Protein AF-A0A2S6GW62-F1 (afdb_monomer_lite)

Secondary structure (DSSP, 8-state):
-HHHHHHHHHHHHS-BTTB-TT--HHHHHHHH---EEEE-SSS-EEEEEE-SSEEEEEEESS--EEEEEE-TTHHHHSTT---HHHHHHH-PPPSSPPBHHHHHHHHHTTT--PEEEEEE-TTSEEEEEETTTTEEEEEEEPSSSTTSEEEEEEEEE--S---TTTTPPTTSHHHHHHHHHHHHTS-HHHHHHHHHHH--SSSHHHHHHHHHTTS-TT-THHHHHHHHHHHTT-SSTTHHHHHHHHHS-TT-TTHHHHHHHHHHS-SS-HHHHHHHHH-S---HHHHHHHHHHHHHHHHHHHHGGGS-HHHHHHHHHHHHHTTTTTTTTTSPPP----------

Structure (mmCIF, N/CA/C/O backbone):
data_AF-A0A2S6GW62-F1
#
_entry.id   AF-A0A2S6GW62-F1
#
loop_
_atom_site.group_PDB
_atom_site.id
_atom_site.type_symbol
_atom_site.label_atom_id
_atom_site.label_alt_id
_atom_site.label_comp_id
_atom_site.label_asym_id
_atom_site.label_entity_id
_atom_site.label_seq_id
_atom_site.pdbx_PDB_ins_code
_atom_site.Cartn_x
_atom_site.Cartn_y
_atom_site.Cartn_z
_atom_site.occupancy
_atom_site.B_iso_or_equiv
_atom_site.auth_seq_id
_atom_site.auth_comp_id
_atom_site.auth_asym_id
_atom_site.auth_atom_id
_atom_site.pdbx_PDB_model_num
ATOM 1 N N . MET A 1 1 ? 14.653 -10.778 -21.977 1.00 61.72 1 MET A N 1
ATOM 2 C CA . MET A 1 1 ? 15.536 -9.685 -21.505 1.00 61.72 1 MET A CA 1
ATOM 3 C C . MET A 1 1 ? 15.473 -9.633 -19.987 1.00 61.72 1 MET A C 1
ATOM 5 O O . MET A 1 1 ? 14.371 -9.583 -19.456 1.00 61.72 1 MET A O 1
ATOM 9 N N . THR A 1 2 ? 16.606 -9.721 -19.291 1.00 85.06 2 THR A N 1
ATOM 10 C CA . THR A 1 2 ? 16.640 -9.910 -17.828 1.00 85.06 2 THR A CA 1
ATOM 11 C C . THR A 1 2 ? 16.385 -8.623 -17.035 1.00 85.06 2 THR A C 1
ATOM 13 O O . THR A 1 2 ? 15.863 -8.691 -15.929 1.00 85.06 2 THR A O 1
ATOM 16 N N . ASP A 1 3 ? 16.646 -7.450 -17.614 1.00 90.56 3 ASP A N 1
ATOM 17 C CA . ASP A 1 3 ? 16.426 -6.151 -16.967 1.00 90.56 3 ASP A CA 1
ATOM 18 C C . ASP A 1 3 ? 14.946 -5.732 -16.914 1.00 90.56 3 ASP A C 1
ATOM 20 O O . ASP A 1 3 ? 14.496 -5.167 -15.923 1.00 90.56 3 ASP A O 1
ATOM 24 N N . LEU A 1 4 ? 14.151 -6.075 -17.935 1.00 95.75 4 LEU A N 1
ATOM 25 C CA . LEU A 1 4 ? 12.695 -5.885 -17.923 1.00 95.75 4 LEU A CA 1
ATOM 26 C C . LEU A 1 4 ? 12.043 -6.656 -16.769 1.00 95.75 4 LEU A C 1
ATOM 28 O O . LEU A 1 4 ? 11.039 -6.210 -16.217 1.00 95.75 4 LEU A O 1
ATOM 32 N N . ARG A 1 5 ? 12.653 -7.782 -16.373 1.00 95.56 5 ARG A N 1
ATOM 33 C CA . ARG A 1 5 ? 12.219 -8.584 -15.228 1.00 95.56 5 ARG A CA 1
ATOM 34 C C . ARG A 1 5 ? 12.234 -7.773 -13.937 1.00 95.56 5 ARG A C 1
ATOM 36 O O . ARG A 1 5 ? 11.280 -7.881 -13.186 1.00 95.56 5 ARG A O 1
ATOM 43 N N . PHE A 1 6 ? 13.245 -6.925 -13.722 1.00 95.19 6 PHE A N 1
ATOM 44 C CA . PHE A 1 6 ? 13.314 -6.053 -12.546 1.00 95.19 6 PHE A CA 1
ATOM 45 C C . PHE A 1 6 ? 12.117 -5.100 -12.474 1.00 95.19 6 PHE A C 1
ATOM 47 O O . PHE A 1 6 ? 11.467 -5.010 -11.437 1.00 95.19 6 PHE A O 1
ATOM 54 N N . PHE A 1 7 ? 11.800 -4.406 -13.572 1.00 96.25 7 PHE A N 1
ATOM 55 C CA . PHE A 1 7 ? 10.685 -3.455 -13.588 1.00 96.25 7 PHE A CA 1
ATOM 56 C C . PHE A 1 7 ? 9.340 -4.163 -13.418 1.00 96.25 7 PHE A C 1
ATOM 58 O O . PHE A 1 7 ? 8.485 -3.683 -12.678 1.00 96.25 7 PHE A O 1
ATOM 65 N N . ALA A 1 8 ? 9.167 -5.325 -14.052 1.00 96.50 8 ALA A N 1
ATOM 66 C CA . ALA A 1 8 ? 7.983 -6.145 -13.850 1.00 96.50 8 ALA A CA 1
ATOM 67 C C . ALA A 1 8 ? 7.893 -6.668 -12.403 1.00 96.50 8 ALA A C 1
ATOM 69 O O . ALA A 1 8 ? 6.809 -6.631 -11.828 1.00 96.50 8 ALA A O 1
ATOM 70 N N . ASP A 1 9 ? 9.000 -7.117 -11.791 1.00 95.38 9 ASP A N 1
ATOM 71 C CA . ASP A 1 9 ? 9.039 -7.584 -10.393 1.00 95.38 9 ASP A CA 1
ATOM 72 C C . ASP A 1 9 ? 8.605 -6.447 -9.476 1.00 95.38 9 ASP A C 1
ATOM 74 O O . ASP A 1 9 ? 7.650 -6.600 -8.724 1.00 95.38 9 ASP A O 1
ATOM 78 N N . LEU A 1 10 ? 9.193 -5.265 -9.649 1.00 94.94 10 LEU A N 1
ATOM 79 C CA . LEU A 1 10 ? 8.848 -4.093 -8.858 1.00 94.94 10 LEU A CA 1
ATOM 80 C C . LEU A 1 10 ? 7.365 -3.708 -8.971 1.00 94.94 10 LEU A C 1
ATOM 82 O O . LEU A 1 10 ? 6.751 -3.415 -7.953 1.00 94.94 10 LEU A O 1
ATOM 86 N N . VAL A 1 11 ? 6.768 -3.739 -10.168 1.00 95.19 11 VAL A N 1
ATOM 87 C CA . VAL A 1 11 ? 5.331 -3.443 -10.346 1.00 95.19 11 VAL A CA 1
ATOM 88 C C . VAL A 1 11 ? 4.440 -4.505 -9.710 1.00 95.19 11 VAL A C 1
ATOM 90 O O . VAL A 1 11 ? 3.444 -4.173 -9.074 1.00 95.19 11 VAL A O 1
ATOM 93 N N . THR A 1 12 ? 4.788 -5.777 -9.897 1.00 94.94 12 THR A N 1
ATOM 94 C CA . THR A 1 12 ? 3.942 -6.911 -9.490 1.00 94.94 12 THR A CA 1
ATOM 95 C C . THR A 1 12 ? 4.074 -7.277 -8.016 1.00 94.94 12 THR A C 1
ATOM 97 O O . THR A 1 12 ? 3.171 -7.901 -7.471 1.00 94.94 12 THR A O 1
ATOM 100 N N . THR A 1 13 ? 5.161 -6.885 -7.349 1.00 94.06 13 THR A N 1
ATOM 101 C CA . THR A 1 13 ? 5.390 -7.203 -5.931 1.00 94.06 13 THR A CA 1
ATOM 102 C C . THR A 1 13 ? 5.542 -5.966 -5.049 1.00 94.06 13 THR A C 1
ATOM 104 O O . THR A 1 13 ? 5.458 -6.071 -3.824 1.00 94.06 13 THR A O 1
ATOM 107 N N . GLY A 1 14 ? 5.797 -4.792 -5.633 1.00 93.12 14 GLY A N 1
ATOM 108 C CA . GLY A 1 14 ? 6.138 -3.581 -4.887 1.00 93.12 14 GLY A CA 1
ATOM 109 C C . GLY A 1 14 ? 7.518 -3.651 -4.226 1.00 93.12 14 GLY A C 1
ATOM 110 O O . GLY A 1 14 ? 7.796 -2.861 -3.326 1.00 93.12 14 GLY A O 1
ATOM 111 N N . THR A 1 15 ? 8.374 -4.605 -4.621 1.00 93.94 15 THR A N 1
ATOM 112 C CA . THR A 1 15 ? 9.668 -4.849 -3.965 1.00 93.94 15 THR A CA 1
ATOM 113 C C . THR A 1 15 ? 10.852 -4.815 -4.930 1.00 93.94 15 THR A C 1
ATOM 115 O O . THR A 1 15 ? 10.766 -5.338 -6.039 1.00 93.94 15 THR A O 1
ATOM 118 N N . ALA A 1 16 ? 12.008 -4.351 -4.460 1.00 93.69 16 ALA A N 1
ATOM 119 C CA . ALA A 1 16 ? 13.305 -4.567 -5.095 1.00 93.69 16 ALA A CA 1
ATOM 120 C C . ALA A 1 16 ? 14.091 -5.642 -4.322 1.00 93.69 16 ALA A C 1
ATOM 122 O O . ALA A 1 16 ? 14.515 -5.404 -3.195 1.00 93.69 16 ALA A O 1
ATOM 123 N N . LEU A 1 17 ? 14.282 -6.833 -4.908 1.00 92.75 17 LEU A N 1
ATOM 124 C CA . LEU A 1 17 ? 14.928 -7.987 -4.244 1.00 92.75 17 LEU A CA 1
ATOM 125 C C . LEU A 1 17 ? 14.262 -8.371 -2.902 1.00 92.75 17 LEU A C 1
ATOM 127 O O . LEU A 1 17 ? 14.933 -8.750 -1.941 1.00 92.75 17 LEU A O 1
ATOM 131 N N . GLY A 1 18 ? 12.934 -8.239 -2.820 1.00 92.31 18 GLY A N 1
ATOM 132 C CA . GLY A 1 18 ? 12.151 -8.516 -1.610 1.00 92.31 18 GLY A CA 1
ATOM 133 C C . GLY A 1 18 ? 12.195 -7.411 -0.547 1.00 92.31 18 GLY A C 1
ATOM 134 O O . GLY A 1 18 ? 11.607 -7.575 0.525 1.00 92.31 18 GLY A O 1
ATOM 135 N N . LEU A 1 19 ? 12.873 -6.293 -0.821 1.00 92.75 19 LEU A N 1
ATOM 136 C CA . LEU A 1 19 ? 12.839 -5.082 -0.003 1.00 92.75 19 LEU A CA 1
ATOM 137 C C . LEU A 1 19 ? 11.761 -4.132 -0.505 1.00 92.75 19 LEU A C 1
ATOM 139 O O . LEU A 1 19 ? 11.594 -3.973 -1.712 1.00 92.75 19 LEU A O 1
ATOM 143 N N . ASP A 1 20 ? 11.071 -3.460 0.401 1.00 92.06 20 ASP A N 1
ATOM 144 C CA . ASP A 1 20 ? 10.013 -2.516 0.062 1.00 92.06 20 ASP A CA 1
ATOM 145 C C . ASP A 1 20 ? 10.046 -1.284 0.954 1.00 92.06 20 ASP A C 1
ATOM 147 O O . ASP A 1 20 ? 10.922 -1.127 1.801 1.00 92.06 20 ASP A O 1
ATOM 151 N N . HIS A 1 21 ? 9.065 -0.406 0.783 1.00 88.50 21 HIS A N 1
ATOM 152 C CA . HIS A 1 21 ? 8.967 0.800 1.584 1.00 88.50 21 HIS A CA 1
ATOM 153 C C . HIS A 1 21 ? 8.773 0.543 3.087 1.00 88.50 21 HIS A C 1
ATOM 155 O O . HIS A 1 21 ? 8.766 1.502 3.832 1.00 88.50 21 HIS A O 1
ATOM 161 N N . THR A 1 22 ? 8.599 -0.695 3.553 1.00 88.88 22 THR A N 1
ATOM 162 C CA . THR A 1 22 ? 8.510 -1.014 4.988 1.00 88.88 22 THR A CA 1
ATOM 163 C C . THR A 1 22 ? 9.829 -1.563 5.539 1.00 88.88 22 THR A C 1
ATOM 165 O O . THR A 1 22 ? 9.943 -1.834 6.737 1.00 88.88 22 THR A O 1
ATOM 168 N N . SER A 1 23 ? 10.829 -1.770 4.676 1.00 90.88 23 SER A N 1
ATOM 169 C CA . SER A 1 23 ? 12.120 -2.321 5.064 1.00 90.88 23 SER A CA 1
ATOM 170 C C . SER A 1 23 ? 12.916 -1.341 5.925 1.00 90.88 23 SER A C 1
ATOM 172 O O . SER A 1 23 ? 13.000 -0.142 5.642 1.00 90.88 23 SER A O 1
ATOM 174 N N . THR A 1 24 ? 13.523 -1.868 6.984 1.00 89.81 24 THR A N 1
ATOM 175 C CA . THR A 1 24 ? 14.418 -1.101 7.851 1.00 89.81 24 THR A CA 1
ATOM 176 C C . THR A 1 24 ? 15.734 -0.823 7.137 1.00 89.81 24 THR A C 1
ATOM 178 O O . THR A 1 24 ? 16.126 -1.533 6.208 1.00 89.81 24 THR A O 1
ATOM 181 N N . VAL A 1 25 ? 16.466 0.180 7.614 1.00 90.81 25 VAL A N 1
ATOM 182 C CA . VAL A 1 25 ? 17.807 0.487 7.106 1.00 90.81 25 VAL A CA 1
ATOM 183 C C . VAL A 1 25 ? 18.717 -0.747 7.148 1.00 90.81 25 VAL A C 1
ATOM 185 O O . VAL A 1 25 ? 19.360 -1.054 6.151 1.00 90.81 25 VAL A O 1
ATOM 188 N N . ALA A 1 26 ? 18.717 -1.500 8.253 1.00 90.19 26 ALA A N 1
ATOM 189 C CA . ALA A 1 26 ? 19.542 -2.699 8.401 1.00 90.19 26 ALA A CA 1
ATOM 190 C C . ALA A 1 26 ? 19.163 -3.807 7.399 1.00 90.19 26 ALA A C 1
ATOM 192 O O . ALA A 1 26 ? 20.041 -4.454 6.830 1.00 90.19 26 ALA A O 1
ATOM 193 N N . GLU A 1 27 ? 17.864 -4.009 7.143 1.00 91.06 27 GLU A N 1
ATOM 194 C CA . GLU A 1 27 ? 17.388 -4.964 6.132 1.00 91.06 27 GLU A CA 1
ATOM 195 C C . GLU A 1 27 ? 17.853 -4.569 4.725 1.00 91.06 27 GLU A C 1
ATOM 197 O O . GLU A 1 27 ? 18.289 -5.436 3.962 1.00 91.06 27 GLU A O 1
ATOM 202 N N . VAL A 1 28 ? 17.781 -3.276 4.385 1.00 91.75 28 VAL A N 1
ATOM 203 C CA . VAL A 1 28 ? 18.232 -2.778 3.081 1.00 91.75 28 VAL A CA 1
ATOM 204 C C . VAL A 1 28 ? 19.748 -2.885 2.950 1.00 91.75 28 VAL A C 1
ATOM 206 O O . VAL A 1 28 ? 20.227 -3.377 1.929 1.00 91.75 28 VAL A O 1
ATOM 209 N N . GLU A 1 29 ? 20.507 -2.498 3.976 1.00 91.94 29 GLU A N 1
ATOM 210 C CA . GLU A 1 29 ? 21.972 -2.538 3.940 1.00 91.94 29 GLU A CA 1
ATOM 211 C C . GLU A 1 29 ? 22.522 -3.958 3.809 1.00 91.94 29 GLU A C 1
ATOM 213 O O . GLU A 1 29 ? 23.477 -4.190 3.066 1.00 91.94 29 GLU A O 1
ATOM 218 N N . ALA A 1 30 ? 21.863 -4.931 4.440 1.00 90.56 30 ALA A N 1
ATOM 219 C CA . ALA A 1 30 ? 22.217 -6.341 4.326 1.00 90.56 30 ALA A CA 1
ATOM 220 C C . ALA A 1 30 ? 22.051 -6.916 2.903 1.00 90.56 30 ALA A C 1
ATOM 222 O O . ALA A 1 30 ? 22.589 -7.983 2.612 1.00 90.56 30 ALA A O 1
ATOM 223 N N . VAL A 1 31 ? 21.287 -6.258 2.021 1.00 90.56 31 VAL A N 1
ATOM 224 C CA . VAL A 1 31 ? 20.995 -6.744 0.658 1.00 90.56 31 VAL A CA 1
ATOM 225 C C . VAL A 1 31 ? 21.621 -5.868 -0.418 1.00 90.56 31 VAL A C 1
ATOM 227 O O . VAL A 1 31 ? 22.149 -6.393 -1.395 1.00 90.56 31 VAL A O 1
ATOM 230 N N . LEU A 1 32 ? 21.533 -4.545 -0.274 1.00 90.25 32 LEU A N 1
ATOM 231 C CA . LEU A 1 32 ? 21.963 -3.576 -1.284 1.00 90.25 32 LEU A CA 1
ATOM 232 C C . LEU A 1 32 ? 23.303 -2.907 -0.952 1.00 90.25 32 LEU A C 1
ATOM 234 O O . LEU A 1 32 ? 23.808 -2.149 -1.780 1.00 90.25 32 LEU A O 1
ATOM 238 N N . GLY A 1 33 ? 23.889 -3.208 0.210 1.00 89.25 33 GLY A N 1
ATOM 239 C CA . GLY A 1 33 ? 25.113 -2.575 0.696 1.00 89.25 33 GLY A CA 1
ATOM 240 C C . GLY A 1 33 ? 24.847 -1.296 1.500 1.00 89.25 33 GLY A C 1
ATOM 241 O O . GLY A 1 33 ? 23.696 -0.926 1.715 1.00 89.25 33 GLY A O 1
ATOM 242 N N . PRO A 1 34 ? 25.898 -0.611 1.978 1.00 86.81 34 PRO A N 1
ATOM 243 C CA . PRO A 1 34 ? 25.765 0.491 2.929 1.00 86.81 34 PRO A CA 1
ATOM 244 C C . PRO A 1 34 ? 24.977 1.679 2.357 1.00 86.81 34 PRO A C 1
ATOM 246 O O . PRO A 1 34 ? 25.155 2.074 1.203 1.00 86.81 34 PRO A O 1
ATOM 249 N N . SER A 1 35 ? 24.126 2.278 3.189 1.00 82.69 35 SER A N 1
ATOM 250 C CA . SER A 1 35 ? 23.407 3.516 2.877 1.00 82.69 35 SER A CA 1
ATOM 251 C C . SER A 1 35 ? 24.242 4.749 3.233 1.00 82.69 35 SER A C 1
ATOM 253 O O . SER A 1 35 ? 25.277 4.661 3.894 1.00 82.69 35 SER A O 1
ATOM 255 N N . GLN A 1 36 ? 23.797 5.921 2.784 1.00 78.12 36 GLN A N 1
ATOM 256 C CA . GLN A 1 36 ? 24.461 7.195 3.040 1.00 78.12 36 GLN A CA 1
ATOM 257 C C . GLN A 1 36 ? 23.504 8.159 3.750 1.00 78.12 36 GLN A C 1
ATOM 259 O O . GLN A 1 36 ? 22.317 8.240 3.426 1.00 78.12 36 GLN A O 1
ATOM 264 N N . THR A 1 37 ? 24.020 8.932 4.703 1.00 76.75 37 THR A N 1
ATOM 265 C CA . THR A 1 37 ? 23.242 9.959 5.411 1.00 76.75 37 THR A CA 1
ATOM 266 C C . THR A 1 37 ? 23.548 11.329 4.831 1.00 76.75 37 THR A C 1
ATOM 268 O O . THR A 1 37 ? 24.709 11.714 4.716 1.00 76.75 37 THR A O 1
ATOM 271 N N . TRP A 1 38 ? 22.501 12.075 4.489 1.00 77.31 38 TRP A N 1
ATOM 272 C CA . TRP A 1 38 ? 22.604 13.400 3.892 1.00 77.31 38 TRP A CA 1
ATOM 273 C C . TRP A 1 38 ? 21.787 14.397 4.714 1.00 77.31 38 TRP A C 1
ATOM 275 O O . TRP A 1 38 ? 20.748 14.071 5.293 1.00 77.31 38 TRP A O 1
ATOM 285 N N . ARG A 1 39 ? 22.255 15.643 4.768 1.00 74.44 39 ARG A N 1
ATOM 286 C CA . ARG A 1 39 ? 21.544 16.737 5.432 1.00 74.44 39 ARG A CA 1
ATOM 287 C C . ARG A 1 39 ? 20.653 17.446 4.417 1.00 74.44 39 ARG A C 1
ATOM 289 O O . ARG A 1 39 ? 21.168 17.995 3.451 1.00 74.44 39 ARG A O 1
ATOM 296 N N . LEU A 1 40 ? 19.337 17.434 4.636 1.00 74.81 40 LEU A N 1
ATOM 297 C CA . LEU A 1 40 ? 18.379 18.122 3.758 1.00 74.81 40 LEU A CA 1
ATOM 298 C C . LEU A 1 40 ? 18.165 19.573 4.166 1.00 74.81 40 LEU A C 1
ATOM 300 O O . LEU A 1 40 ? 18.019 20.448 3.319 1.00 74.81 40 LEU A O 1
ATOM 304 N N . SER A 1 41 ? 18.138 19.827 5.472 1.00 76.88 41 SER A N 1
ATOM 305 C CA . SER A 1 41 ? 17.995 21.163 6.037 1.00 76.88 41 SER A CA 1
ATOM 306 C C . SER A 1 41 ? 18.806 21.284 7.329 1.00 76.88 41 SER A C 1
ATOM 308 O O . SER A 1 41 ? 19.455 20.335 7.779 1.00 76.88 41 SER A O 1
ATOM 310 N N . ARG A 1 42 ? 18.784 22.463 7.965 1.00 73.25 42 ARG A N 1
ATOM 311 C CA . ARG A 1 42 ? 19.450 22.659 9.264 1.00 73.25 42 ARG A CA 1
ATOM 312 C C . ARG A 1 42 ? 18.945 21.680 10.330 1.00 73.25 42 ARG A C 1
ATOM 314 O O . ARG A 1 42 ? 19.750 21.259 11.159 1.00 73.25 42 ARG A O 1
ATOM 321 N N . THR A 1 43 ? 17.671 21.298 10.266 1.00 73.75 43 THR A N 1
ATOM 322 C CA . THR A 1 43 ? 16.977 20.490 11.279 1.00 73.75 43 THR A CA 1
ATOM 323 C C . THR A 1 43 ? 16.597 19.088 10.807 1.00 73.75 43 THR A C 1
ATOM 325 O O . THR A 1 43 ? 16.334 18.241 11.651 1.00 73.75 43 THR A O 1
ATOM 328 N N . GLN A 1 44 ? 16.594 18.815 9.497 1.00 75.88 44 GLN A N 1
ATOM 329 C CA . GLN A 1 44 ? 16.187 17.522 8.946 1.00 75.88 44 GLN A CA 1
ATOM 330 C C . GLN A 1 44 ? 17.370 16.785 8.317 1.00 75.88 44 GLN A C 1
ATOM 332 O O . GLN A 1 44 ? 17.993 17.245 7.350 1.00 75.88 44 GLN A O 1
ATOM 337 N N . LEU A 1 45 ? 17.653 15.608 8.869 1.00 78.31 45 LEU A N 1
ATOM 338 C CA . LEU A 1 45 ? 18.546 14.620 8.283 1.00 78.31 45 LEU A CA 1
ATOM 339 C C . LEU A 1 45 ? 17.701 13.580 7.549 1.00 78.31 45 LEU A C 1
ATOM 341 O O . LEU A 1 45 ? 16.616 13.223 8.001 1.00 78.31 45 LEU A O 1
ATOM 345 N N . ARG A 1 46 ? 18.205 13.095 6.415 1.00 83.38 46 ARG A N 1
ATOM 346 C CA . ARG A 1 46 ? 17.600 11.980 5.690 1.00 83.38 46 ARG A CA 1
ATOM 347 C C . ARG A 1 46 ? 18.662 10.937 5.430 1.00 83.38 46 ARG A C 1
ATOM 349 O O . ARG A 1 46 ? 19.740 11.239 4.912 1.00 83.38 46 ARG A O 1
ATOM 356 N N . ARG A 1 47 ? 18.345 9.694 5.765 1.00 83.94 47 ARG A N 1
ATOM 357 C CA . ARG A 1 47 ? 19.155 8.560 5.338 1.00 83.94 47 ARG A CA 1
ATOM 358 C C . ARG A 1 47 ? 18.619 8.095 3.997 1.00 83.94 47 ARG A C 1
ATOM 360 O O . ARG A 1 47 ? 17.412 7.940 3.830 1.00 83.94 47 ARG A O 1
ATOM 367 N N . THR A 1 48 ? 19.504 7.928 3.024 1.00 85.12 48 THR A N 1
ATOM 368 C CA . THR A 1 48 ? 19.131 7.468 1.687 1.00 85.12 48 THR A CA 1
ATOM 369 C C . THR A 1 48 ? 20.066 6.366 1.233 1.00 85.12 48 THR A C 1
ATOM 371 O O . THR A 1 48 ? 21.268 6.395 1.490 1.00 85.12 48 THR A O 1
ATOM 374 N N . LEU A 1 49 ? 19.519 5.386 0.531 1.00 86.50 49 LEU A N 1
ATOM 375 C CA . LEU A 1 49 ? 20.309 4.422 -0.215 1.00 86.50 49 LEU A CA 1
ATOM 376 C C . LEU A 1 49 ? 19.929 4.552 -1.677 1.00 86.50 49 LEU A C 1
ATOM 378 O O . LEU A 1 49 ? 18.767 4.361 -2.018 1.00 86.50 49 LEU A O 1
ATOM 382 N N . HIS A 1 50 ? 20.901 4.866 -2.531 1.00 87.75 50 HIS A N 1
ATOM 383 C CA . HIS A 1 50 ? 20.685 5.045 -3.961 1.00 87.75 50 HIS A CA 1
ATOM 384 C C . HIS A 1 50 ? 21.625 4.133 -4.753 1.00 87.75 50 HIS A C 1
ATOM 386 O O . HIS A 1 50 ? 22.832 4.349 -4.819 1.00 87.75 50 HIS A O 1
ATOM 392 N N . THR A 1 51 ? 21.062 3.125 -5.412 1.00 84.62 51 THR A N 1
ATOM 393 C CA . THR A 1 51 ? 21.809 2.126 -6.202 1.00 84.62 51 THR A CA 1
ATOM 394 C C . THR A 1 51 ? 22.046 2.557 -7.651 1.00 84.62 51 THR A C 1
ATOM 396 O O . THR A 1 51 ? 22.341 1.730 -8.508 1.00 84.62 51 THR A O 1
ATOM 399 N N . GLY A 1 52 ? 21.822 3.827 -7.985 1.00 86.31 52 GLY A N 1
ATOM 400 C CA . GLY A 1 52 ? 21.784 4.299 -9.373 1.00 86.31 52 GLY A CA 1
ATOM 401 C C . GLY A 1 52 ? 20.411 4.118 -10.023 1.00 86.31 52 GLY A C 1
ATOM 402 O O . GLY A 1 52 ? 20.022 4.948 -10.838 1.00 86.31 52 GLY A O 1
ATOM 403 N N . LEU A 1 53 ? 19.651 3.096 -9.615 1.00 91.94 53 LEU A N 1
ATOM 404 C CA . LEU A 1 53 ? 18.307 2.803 -10.120 1.00 91.94 53 LEU A CA 1
ATOM 405 C C . LEU A 1 53 ? 17.251 2.832 -9.014 1.00 91.94 53 LEU A C 1
ATOM 407 O O . LEU A 1 53 ? 16.235 3.496 -9.173 1.00 91.94 53 LEU A O 1
ATOM 411 N N . VAL A 1 54 ? 17.489 2.125 -7.911 1.00 93.44 54 VAL A N 1
ATOM 412 C CA . VAL A 1 54 ? 16.593 2.064 -6.748 1.00 93.44 54 VAL A CA 1
ATOM 413 C C . VAL A 1 54 ? 17.038 3.050 -5.681 1.00 93.44 54 VAL A C 1
ATOM 415 O O . VAL A 1 54 ? 18.225 3.098 -5.355 1.00 93.44 54 VAL A O 1
ATOM 418 N N . GLU A 1 55 ? 16.076 3.770 -5.120 1.00 92.88 55 GLU A N 1
ATOM 419 C CA . GLU A 1 55 ? 16.228 4.688 -4.003 1.00 92.88 55 GLU A CA 1
ATOM 420 C C . GLU A 1 55 ? 15.315 4.272 -2.845 1.00 92.88 55 GLU A C 1
ATOM 422 O O . GLU A 1 55 ? 14.104 4.118 -3.026 1.00 92.88 55 GLU A O 1
ATOM 427 N N . PHE A 1 56 ? 15.910 4.141 -1.662 1.00 91.75 56 PHE A N 1
ATOM 428 C CA . PHE A 1 56 ? 15.206 4.114 -0.385 1.00 91.75 56 PHE A CA 1
ATOM 429 C C . PHE A 1 56 ? 15.511 5.391 0.385 1.00 91.75 56 PHE A C 1
ATOM 431 O O . PHE A 1 56 ? 16.642 5.885 0.349 1.00 91.75 56 PHE A O 1
ATOM 438 N N . ALA A 1 57 ? 14.520 5.889 1.113 1.00 88.62 57 ALA A N 1
ATOM 439 C CA . ALA A 1 57 ? 14.663 7.052 1.972 1.00 88.62 57 ALA A CA 1
ATOM 440 C C . ALA A 1 57 ? 14.007 6.800 3.332 1.00 88.62 57 ALA A C 1
ATOM 442 O O . ALA A 1 57 ? 12.944 6.187 3.396 1.00 88.62 57 ALA A O 1
ATOM 443 N N . TRP A 1 58 ? 14.622 7.324 4.390 1.00 88.44 58 TRP A N 1
ATOM 444 C CA . TRP A 1 58 ? 14.101 7.326 5.758 1.00 88.44 58 TRP A CA 1
ATOM 445 C C . TRP A 1 58 ? 14.340 8.692 6.396 1.00 88.44 58 TRP A C 1
ATOM 447 O O . TRP A 1 58 ? 15.378 9.316 6.137 1.00 88.44 58 TRP A O 1
ATOM 457 N N . ASP A 1 59 ? 13.412 9.143 7.236 1.00 82.69 59 ASP A N 1
ATOM 458 C CA . ASP A 1 59 ? 13.692 10.267 8.132 1.00 82.69 59 ASP A CA 1
ATOM 459 C C . ASP A 1 59 ? 14.778 9.875 9.157 1.00 82.69 59 ASP A C 1
ATOM 461 O O . ASP A 1 59 ? 15.170 8.716 9.278 1.00 82.69 59 ASP A O 1
ATOM 465 N N . TRP A 1 60 ? 15.395 10.852 9.816 1.00 78.19 60 TRP A N 1
ATOM 466 C CA . TRP A 1 60 ? 16.439 10.600 10.813 1.00 78.19 60 TRP A CA 1
ATOM 467 C C . TRP A 1 60 ? 16.367 11.666 11.915 1.00 78.19 60 TRP A C 1
ATOM 469 O O . TRP A 1 60 ? 16.177 12.841 11.582 1.00 78.19 60 TRP A O 1
ATOM 479 N N . PRO A 1 61 ? 16.541 11.321 13.211 1.00 74.81 61 PRO A N 1
ATOM 480 C CA . PRO A 1 61 ? 17.098 10.075 13.766 1.00 74.81 61 PRO A CA 1
ATOM 481 C C . PRO A 1 61 ? 16.136 8.900 13.920 1.00 74.81 61 PRO A C 1
ATOM 483 O O . PRO A 1 61 ? 16.608 7.803 14.197 1.00 74.81 61 PRO A O 1
ATOM 486 N N . ASP A 1 62 ? 14.836 9.113 13.736 1.00 74.31 62 ASP A N 1
ATOM 487 C CA . ASP A 1 62 ? 13.834 8.049 13.784 1.00 74.31 62 ASP A CA 1
ATOM 488 C C . ASP A 1 62 ? 13.575 7.546 12.353 1.00 74.31 62 ASP A C 1
ATOM 490 O O . ASP A 1 62 ? 12.974 8.280 11.563 1.00 74.31 62 ASP A O 1
ATOM 494 N N . PRO A 1 63 ? 14.113 6.376 11.953 1.00 73.44 63 PRO A N 1
ATOM 495 C CA . PRO A 1 63 ? 14.134 5.921 10.570 1.00 73.44 63 PRO A CA 1
ATOM 496 C C . PRO A 1 63 ? 12.782 5.372 10.122 1.00 73.44 63 PRO A C 1
ATOM 498 O O . PRO A 1 63 ? 12.677 4.218 9.700 1.00 73.44 63 PRO A O 1
ATOM 501 N N . GLU A 1 64 ? 11.749 6.210 10.162 1.00 75.88 64 GLU A N 1
ATOM 502 C CA . GLU A 1 64 ? 10.500 5.923 9.477 1.00 75.88 64 GLU A CA 1
ATOM 503 C C . GLU A 1 64 ? 10.753 5.915 7.962 1.00 75.88 64 GLU A C 1
ATOM 505 O O . GLU A 1 64 ? 11.308 6.877 7.409 1.00 75.88 64 GLU A O 1
ATOM 510 N N . PRO A 1 65 ? 10.390 4.831 7.259 1.00 79.12 65 PRO A N 1
ATOM 511 C CA . PRO A 1 65 ? 10.548 4.774 5.819 1.00 79.12 65 PRO A CA 1
ATOM 512 C C . PRO A 1 65 ? 9.706 5.835 5.106 1.00 79.12 65 PRO A C 1
ATOM 514 O O . PRO A 1 65 ? 8.483 5.885 5.219 1.00 79.12 65 PRO A O 1
ATOM 517 N N . LEU A 1 66 ? 10.367 6.653 4.295 1.00 80.44 66 LEU A N 1
ATOM 518 C CA . LEU A 1 66 ? 9.731 7.660 3.450 1.00 80.44 66 LEU A CA 1
ATOM 519 C C . LEU A 1 66 ? 9.293 7.102 2.102 1.00 80.44 66 LEU A C 1
ATOM 521 O O . LEU A 1 66 ? 8.373 7.645 1.486 1.00 80.44 66 LEU A O 1
ATOM 525 N N . GLY A 1 67 ? 9.958 6.046 1.626 1.00 83.75 67 GLY A N 1
ATOM 526 C CA . GLY A 1 67 ? 9.541 5.344 0.423 1.00 83.75 67 GLY A CA 1
ATOM 527 C C . GLY A 1 67 ? 10.602 4.517 -0.278 1.00 83.75 67 GLY A C 1
ATOM 528 O O . GLY A 1 67 ? 11.789 4.553 0.047 1.00 83.75 67 GLY A O 1
ATOM 529 N N . LEU A 1 68 ? 10.108 3.787 -1.278 1.00 90.62 68 LEU A N 1
ATOM 530 C CA . LEU A 1 68 ? 10.869 3.047 -2.274 1.00 90.62 68 LEU A CA 1
ATOM 531 C C . LEU A 1 68 ? 10.511 3.596 -3.657 1.00 90.62 68 LEU A C 1
ATOM 533 O O . LEU A 1 68 ? 9.340 3.612 -4.048 1.00 90.62 68 LEU A O 1
ATOM 537 N N . SER A 1 69 ? 11.523 3.981 -4.428 1.00 92.06 69 SER A N 1
ATOM 538 C CA . SER A 1 69 ? 11.356 4.316 -5.840 1.00 92.06 69 SER A CA 1
ATOM 539 C C . SER A 1 69 ? 12.431 3.673 -6.707 1.00 92.06 69 SER A C 1
ATOM 541 O O . SER A 1 69 ? 13.558 3.462 -6.270 1.00 92.06 69 SER A O 1
ATOM 543 N N . ALA A 1 70 ? 12.092 3.374 -7.956 1.00 93.69 70 ALA A N 1
ATOM 544 C CA . ALA A 1 70 ? 13.047 3.097 -9.011 1.00 93.69 70 ALA A CA 1
ATOM 545 C C . ALA A 1 70 ? 12.997 4.226 -10.040 1.00 93.69 70 ALA A C 1
ATOM 547 O O . ALA A 1 70 ? 11.985 4.426 -10.712 1.00 93.69 70 ALA A O 1
ATOM 548 N N . ARG A 1 71 ? 14.097 4.962 -10.186 1.00 93.00 71 ARG A N 1
ATOM 549 C CA . ARG A 1 71 ? 14.243 6.055 -11.150 1.00 93.00 71 ARG A CA 1
ATOM 550 C C . ARG A 1 71 ? 14.808 5.510 -12.454 1.00 93.00 71 ARG A C 1
ATOM 552 O O . ARG A 1 71 ? 16.009 5.569 -12.700 1.00 93.00 71 ARG A O 1
ATOM 559 N N . ALA A 1 72 ? 13.937 4.960 -13.296 1.00 92.12 72 ALA A N 1
ATOM 560 C CA . ALA A 1 72 ? 14.325 4.402 -14.589 1.00 92.12 72 ALA A CA 1
ATOM 561 C C . ALA A 1 72 ? 15.041 5.439 -15.476 1.00 92.12 72 ALA A C 1
ATOM 563 O O . ALA A 1 72 ? 16.005 5.088 -16.152 1.00 92.12 72 ALA A O 1
ATOM 564 N N . GLY A 1 73 ? 14.662 6.722 -15.390 1.00 86.88 73 GLY A N 1
ATOM 565 C CA . GLY A 1 73 ? 15.339 7.836 -16.065 1.00 86.88 73 GLY A CA 1
ATOM 566 C C . GLY A 1 73 ? 16.847 7.930 -15.786 1.00 86.88 73 GLY A C 1
ATOM 567 O O . GLY A 1 73 ? 17.606 8.349 -16.661 1.00 86.88 73 GLY A O 1
ATOM 568 N N . ASN A 1 74 ? 17.322 7.435 -14.636 1.00 88.12 74 ASN A N 1
ATOM 569 C CA . ASN A 1 74 ? 18.752 7.392 -14.327 1.00 88.12 74 ASN A CA 1
ATOM 570 C C . ASN A 1 74 ? 19.543 6.448 -15.243 1.00 88.12 74 ASN A C 1
ATOM 572 O O . ASN A 1 74 ? 20.761 6.584 -15.347 1.00 88.12 74 ASN A O 1
ATOM 576 N N . LEU A 1 75 ? 18.895 5.513 -15.947 1.00 87.94 75 LEU A N 1
ATOM 577 C CA . LEU A 1 75 ? 19.581 4.679 -16.937 1.00 87.94 75 LEU A CA 1
ATOM 578 C C . LEU A 1 75 ? 20.201 5.525 -18.061 1.00 87.94 75 LEU A C 1
ATOM 580 O O . LEU A 1 75 ? 21.273 5.167 -18.556 1.00 87.94 75 LEU A O 1
ATOM 584 N N . PHE A 1 76 ? 19.597 6.676 -18.389 1.00 83.19 76 PHE A N 1
ATOM 585 C CA . PHE A 1 76 ? 20.163 7.640 -19.332 1.00 83.19 76 PHE A CA 1
ATOM 586 C C . PHE A 1 76 ? 21.393 8.360 -18.762 1.00 83.19 76 PHE A C 1
ATOM 588 O O . PHE A 1 76 ? 22.426 8.445 -19.426 1.00 83.19 76 PHE A O 1
ATOM 595 N N . THR A 1 77 ? 21.293 8.882 -17.537 1.00 79.19 77 THR A N 1
ATOM 596 C CA . THR A 1 77 ? 22.260 9.842 -16.973 1.00 79.19 77 THR A CA 1
ATOM 597 C C . THR A 1 77 ? 23.411 9.170 -16.228 1.00 79.19 77 THR A C 1
ATOM 599 O O . THR A 1 77 ? 24.560 9.593 -16.342 1.00 79.19 77 THR A O 1
ATOM 602 N N . ALA A 1 78 ? 23.153 8.063 -15.531 1.00 72.75 78 ALA A N 1
ATOM 603 C CA . ALA A 1 78 ? 24.153 7.331 -14.757 1.00 72.75 78 ALA A CA 1
ATOM 604 C C . ALA A 1 78 ? 25.017 6.391 -15.618 1.00 72.75 78 ALA A C 1
ATOM 606 O O . ALA A 1 78 ? 25.744 5.553 -15.082 1.00 72.75 78 ALA A O 1
ATOM 607 N N . ARG A 1 79 ? 24.928 6.476 -16.956 1.00 70.88 79 ARG A N 1
ATOM 608 C CA . ARG A 1 79 ? 25.572 5.552 -17.914 1.00 70.88 79 ARG A CA 1
ATOM 609 C C . ARG A 1 79 ? 25.291 4.070 -17.602 1.00 70.88 79 ARG A C 1
ATOM 611 O O . ARG A 1 79 ? 26.123 3.209 -17.888 1.00 70.88 79 ARG A O 1
ATOM 618 N N . GLY A 1 80 ? 24.134 3.772 -17.006 1.00 67.06 80 GLY A N 1
ATOM 619 C CA . GLY A 1 80 ? 23.754 2.422 -16.585 1.00 67.06 80 GLY A CA 1
ATOM 620 C C . GLY A 1 80 ? 24.526 1.873 -15.378 1.00 67.06 80 GLY A C 1
ATOM 621 O O . GLY A 1 80 ? 24.579 0.656 -15.215 1.00 67.06 80 GLY A O 1
ATOM 622 N N . ARG A 1 81 ? 25.142 2.723 -14.542 1.00 80.62 81 ARG A N 1
ATOM 623 C CA . ARG A 1 81 ? 25.710 2.291 -13.255 1.00 80.62 81 ARG A CA 1
ATOM 624 C C . ARG A 1 81 ? 24.571 1.934 -12.303 1.00 80.62 81 ARG A C 1
ATOM 626 O O . ARG A 1 81 ? 23.973 2.813 -11.691 1.00 80.62 81 ARG A O 1
ATOM 633 N N . VAL A 1 82 ? 24.274 0.644 -12.223 1.00 89.19 82 VAL A N 1
ATOM 634 C CA . VAL A 1 82 ? 23.295 0.060 -11.306 1.00 89.19 82 VAL A CA 1
ATOM 635 C C . VAL A 1 82 ? 24.048 -0.745 -10.250 1.00 89.19 82 VAL A C 1
ATOM 637 O O . VAL A 1 82 ? 25.059 -1.375 -10.561 1.00 89.19 82 VAL A O 1
ATOM 640 N N . GLY A 1 83 ? 23.572 -0.705 -9.006 1.00 89.12 83 GLY A N 1
ATOM 641 C CA . GLY A 1 83 ? 24.191 -1.378 -7.867 1.00 89.12 83 GLY A CA 1
ATOM 642 C C . GLY A 1 83 ? 24.458 -2.863 -8.120 1.00 89.12 83 GLY A C 1
ATOM 643 O O . GLY A 1 83 ? 23.727 -3.534 -8.858 1.00 89.12 83 GLY A O 1
ATOM 644 N N . GLU A 1 84 ? 25.516 -3.376 -7.494 1.00 91.00 84 GLU A N 1
ATOM 645 C CA . GLU A 1 84 ? 26.026 -4.729 -7.728 1.00 91.00 84 GLU A CA 1
ATOM 646 C C . GLU A 1 84 ? 24.974 -5.803 -7.445 1.00 91.00 84 GLU A C 1
ATOM 648 O O . GLU A 1 84 ? 24.760 -6.666 -8.288 1.00 91.00 84 GLU A O 1
ATOM 653 N N . ALA A 1 85 ? 24.241 -5.707 -6.331 1.00 91.19 85 ALA A N 1
ATOM 654 C CA . ALA A 1 85 ? 23.206 -6.678 -5.968 1.00 91.19 85 ALA A CA 1
ATOM 655 C C . ALA A 1 85 ? 22.100 -6.806 -7.035 1.00 91.19 85 ALA A C 1
ATOM 657 O O . ALA A 1 85 ? 21.678 -7.912 -7.381 1.00 91.19 85 ALA A O 1
ATOM 658 N N . LEU A 1 86 ? 21.660 -5.678 -7.606 1.00 92.19 86 LEU A N 1
ATOM 659 C CA . LEU A 1 86 ? 20.676 -5.669 -8.691 1.00 92.19 86 LEU A CA 1
ATOM 660 C C . LEU A 1 86 ? 21.267 -6.265 -9.971 1.00 92.19 86 LEU A C 1
ATOM 662 O O . LEU A 1 86 ? 20.614 -7.075 -10.621 1.00 92.19 86 LEU A O 1
ATOM 666 N N . THR A 1 87 ? 22.506 -5.908 -10.314 1.00 92.69 87 THR A N 1
ATOM 667 C CA . THR A 1 87 ? 23.185 -6.428 -11.511 1.00 92.69 87 THR A CA 1
ATOM 668 C C . THR A 1 87 ? 23.480 -7.926 -11.396 1.00 92.69 87 THR A C 1
ATOM 670 O O . THR A 1 87 ? 23.337 -8.659 -12.372 1.00 92.69 87 THR A O 1
ATOM 673 N N . ALA A 1 88 ? 23.831 -8.413 -10.207 1.00 90.88 88 ALA A N 1
ATOM 674 C CA . ALA A 1 88 ? 24.069 -9.827 -9.940 1.00 90.88 88 ALA A CA 1
ATOM 675 C C . ALA A 1 88 ? 22.795 -10.666 -10.117 1.00 90.88 88 ALA A C 1
ATOM 677 O O . ALA A 1 88 ? 22.860 -11.789 -10.612 1.00 90.88 88 ALA A O 1
ATOM 678 N N . HIS A 1 89 ? 21.630 -10.123 -9.746 1.00 91.38 89 HIS A N 1
ATOM 679 C CA . HIS A 1 89 ? 20.358 -10.838 -9.838 1.00 91.38 89 HIS A CA 1
ATOM 680 C C . HIS A 1 89 ? 19.664 -10.697 -11.205 1.00 91.38 89 HIS A C 1
ATOM 682 O O . HIS A 1 89 ? 19.120 -11.668 -11.729 1.00 91.38 89 HIS A O 1
ATOM 688 N N . TYR A 1 90 ? 19.673 -9.497 -11.793 1.00 92.88 90 TYR A N 1
ATOM 689 C CA . TYR A 1 90 ? 18.947 -9.169 -13.029 1.00 92.88 90 TYR A CA 1
ATOM 690 C C . TYR A 1 90 ? 19.842 -9.059 -14.267 1.00 92.88 90 TYR A C 1
ATOM 692 O O . TYR A 1 90 ? 19.354 -8.807 -15.370 1.00 92.88 90 TYR A O 1
ATOM 700 N N . GLY A 1 91 ? 21.150 -9.253 -14.119 1.00 92.44 91 GLY A N 1
ATOM 701 C CA . GLY A 1 91 ? 22.116 -9.017 -15.182 1.00 92.44 91 GLY A CA 1
ATOM 702 C C . GLY A 1 91 ? 22.299 -7.529 -15.487 1.00 92.44 91 GLY A C 1
ATOM 703 O O . GLY A 1 91 ? 21.893 -6.638 -14.741 1.00 92.44 91 GLY A O 1
ATOM 704 N N . ARG A 1 92 ? 22.945 -7.251 -16.620 1.00 92.38 92 ARG A N 1
ATOM 705 C CA . ARG A 1 92 ? 23.234 -5.883 -17.052 1.00 92.38 92 ARG A CA 1
ATOM 706 C C . ARG A 1 92 ? 21.958 -5.167 -17.501 1.00 92.38 92 ARG A C 1
ATOM 708 O O . ARG A 1 92 ? 21.259 -5.640 -18.393 1.00 92.38 92 ARG A O 1
ATOM 715 N N . PHE A 1 93 ? 21.725 -3.978 -16.953 1.00 92.50 93 PHE A N 1
ATOM 716 C CA . PHE A 1 93 ? 20.642 -3.096 -17.381 1.00 92.50 93 PHE A CA 1
ATOM 717 C C . PHE A 1 93 ? 20.968 -2.418 -18.715 1.00 92.50 93 PHE A C 1
ATOM 719 O O . PHE A 1 93 ? 22.109 -2.013 -18.972 1.00 92.50 93 PHE A O 1
ATOM 726 N N . ARG A 1 94 ? 19.956 -2.279 -19.577 1.00 91.62 94 ARG A N 1
ATOM 727 C CA . ARG A 1 94 ? 20.086 -1.528 -20.829 1.00 91.62 94 ARG A CA 1
ATOM 728 C C . ARG A 1 94 ? 20.262 -0.021 -20.545 1.00 91.62 94 ARG A C 1
ATOM 730 O O . ARG A 1 94 ? 19.924 0.472 -19.474 1.00 91.62 94 ARG A O 1
ATOM 737 N N . ARG A 1 95 ? 20.766 0.741 -21.527 1.00 89.62 95 ARG A N 1
ATOM 738 C CA . ARG A 1 95 ? 21.024 2.196 -21.384 1.00 89.62 95 ARG A CA 1
ATOM 739 C C . ARG A 1 95 ? 19.779 3.087 -21.483 1.00 89.62 95 ARG A C 1
ATOM 741 O O . ARG A 1 95 ? 19.823 4.232 -21.059 1.00 89.62 95 ARG A O 1
ATOM 748 N N . LYS A 1 96 ? 18.698 2.599 -22.095 1.00 90.69 96 LYS A N 1
ATOM 749 C CA . LYS A 1 96 ? 17.438 3.343 -22.258 1.00 90.69 96 LYS A CA 1
ATOM 750 C C . LYS A 1 96 ? 16.354 2.685 -21.402 1.00 90.69 96 LYS A C 1
ATOM 752 O O . LYS A 1 96 ? 16.248 1.470 -21.466 1.00 90.69 96 LYS A O 1
ATOM 757 N N . PRO A 1 97 ? 15.509 3.408 -20.662 1.00 92.75 97 PRO A N 1
ATOM 758 C CA . PRO A 1 97 ? 14.408 2.793 -19.926 1.00 92.75 97 PRO A CA 1
ATOM 759 C C . PRO A 1 97 ? 13.483 1.990 -20.851 1.00 92.75 97 PRO A C 1
ATOM 761 O O . PRO A 1 97 ? 13.361 2.353 -22.029 1.00 92.75 97 PRO A O 1
ATOM 764 N N . PRO A 1 98 ? 12.826 0.925 -20.361 1.00 94.69 98 PRO A N 1
ATOM 765 C CA . PRO A 1 98 ? 11.818 0.222 -21.147 1.00 94.69 98 PRO A CA 1
ATOM 766 C C . PRO A 1 98 ? 10.677 1.167 -21.546 1.00 94.69 98 PRO A C 1
ATOM 768 O O . PRO A 1 98 ? 10.410 2.175 -20.888 1.00 94.69 98 PRO A O 1
ATOM 771 N N . THR A 1 99 ? 10.016 0.846 -22.649 1.00 95.31 99 THR A N 1
ATOM 772 C CA . THR A 1 99 ? 8.755 1.481 -23.047 1.00 95.31 99 THR A CA 1
ATOM 773 C C . THR A 1 99 ? 7.620 1.033 -22.128 1.00 95.31 99 THR A C 1
ATOM 775 O O . THR A 1 99 ? 7.691 -0.032 -21.503 1.00 95.31 99 THR A O 1
ATOM 778 N N . PHE A 1 100 ? 6.548 1.822 -22.054 1.00 95.44 100 PHE A N 1
ATOM 779 C CA . PHE A 1 100 ? 5.350 1.411 -21.324 1.00 95.44 100 PHE A CA 1
ATOM 780 C C . PHE A 1 100 ? 4.741 0.125 -21.890 1.00 95.44 100 PHE A C 1
ATOM 782 O O . PHE A 1 100 ? 4.357 -0.757 -21.124 1.00 95.44 100 PHE A O 1
ATOM 789 N N . THR A 1 101 ? 4.731 -0.035 -23.215 1.00 95.50 101 THR A N 1
ATOM 790 C CA . THR A 1 101 ? 4.235 -1.248 -23.877 1.00 95.50 101 THR A CA 1
ATOM 791 C C . THR A 1 101 ? 5.016 -2.495 -23.463 1.00 95.50 101 THR A C 1
ATOM 793 O O . THR A 1 101 ? 4.398 -3.494 -23.097 1.00 95.50 101 THR A O 1
ATOM 796 N N . GLU A 1 102 ? 6.354 -2.439 -23.439 1.00 96.62 102 GLU A N 1
ATOM 797 C CA . GLU A 1 102 ? 7.184 -3.554 -22.954 1.00 96.62 102 GLU A CA 1
ATOM 798 C C . GLU A 1 102 ? 6.855 -3.917 -21.501 1.00 96.62 102 GLU A C 1
ATOM 800 O O . GLU A 1 102 ? 6.690 -5.097 -21.180 1.00 96.62 102 GLU A O 1
ATOM 805 N N . LEU A 1 103 ? 6.738 -2.915 -20.619 1.00 97.19 103 LEU A N 1
ATOM 806 C CA . LEU A 1 103 ? 6.406 -3.148 -19.214 1.00 97.19 103 LEU A CA 1
ATOM 807 C C . LEU A 1 103 ? 5.007 -3.753 -19.064 1.00 97.19 103 LEU A C 1
ATOM 809 O O . LEU A 1 103 ? 4.844 -4.736 -18.347 1.00 97.19 103 LEU A O 1
ATOM 813 N N . ARG A 1 104 ? 4.007 -3.212 -19.766 1.00 96.81 104 ARG A N 1
ATOM 814 C CA . ARG A 1 104 ? 2.621 -3.693 -19.727 1.00 96.81 104 ARG A CA 1
ATOM 815 C C . ARG A 1 104 ? 2.519 -5.156 -20.152 1.00 96.81 104 ARG A C 1
ATOM 817 O O . ARG A 1 104 ? 1.865 -5.931 -19.461 1.00 96.81 104 ARG A O 1
ATOM 824 N N . VAL A 1 105 ? 3.198 -5.549 -21.233 1.00 96.88 105 VAL A N 1
ATOM 825 C CA . VAL A 1 105 ? 3.244 -6.950 -21.691 1.00 96.88 105 VAL A CA 1
ATOM 826 C C . VAL A 1 105 ? 3.924 -7.847 -20.653 1.00 96.88 105 VAL A C 1
ATOM 828 O O . VAL A 1 105 ? 3.404 -8.914 -20.333 1.00 96.88 105 VAL A O 1
ATOM 831 N N . ALA A 1 106 ? 5.049 -7.413 -20.078 1.00 96.81 106 ALA A N 1
ATOM 832 C CA . ALA A 1 106 ? 5.760 -8.191 -19.062 1.00 96.81 106 ALA A CA 1
ATOM 833 C C . ALA A 1 106 ? 4.963 -8.358 -17.754 1.00 96.81 106 ALA A C 1
ATOM 835 O O . ALA A 1 106 ? 5.041 -9.408 -17.119 1.00 96.81 106 ALA A O 1
ATOM 836 N N . VAL A 1 107 ? 4.186 -7.345 -17.360 1.00 97.06 107 VAL A N 1
ATOM 837 C CA . VAL A 1 107 ? 3.282 -7.395 -16.200 1.00 97.06 107 VAL A CA 1
ATOM 838 C C . VAL A 1 107 ? 2.086 -8.311 -16.485 1.00 97.06 107 VAL A C 1
ATOM 840 O O . VAL A 1 107 ? 1.764 -9.167 -15.660 1.00 97.06 107 VAL A O 1
ATOM 843 N N . ALA A 1 108 ? 1.489 -8.213 -17.677 1.00 97.31 108 ALA A N 1
ATOM 844 C CA . ALA A 1 108 ? 0.394 -9.084 -18.113 1.00 97.31 108 ALA A CA 1
ATOM 845 C C . ALA A 1 108 ? 0.798 -10.564 -18.156 1.00 97.31 108 ALA A C 1
ATOM 847 O O . ALA A 1 108 ? 0.054 -11.418 -17.677 1.00 97.31 108 ALA A O 1
ATOM 848 N N . ALA A 1 109 ? 2.013 -10.870 -18.622 1.00 96.69 109 ALA A N 1
ATOM 849 C CA . ALA A 1 109 ? 2.559 -12.230 -18.642 1.00 96.69 109 ALA A CA 1
ATOM 850 C C . ALA A 1 109 ? 2.679 -12.875 -17.245 1.00 96.69 109 ALA A C 1
ATOM 852 O O . ALA A 1 109 ? 2.900 -14.078 -17.135 1.00 96.69 109 ALA A O 1
ATOM 853 N N . ARG A 1 110 ? 2.537 -12.086 -16.175 1.00 95.56 110 ARG A N 1
ATOM 854 C CA . ARG A 1 110 ? 2.568 -12.536 -14.778 1.00 95.56 110 ARG A CA 1
ATOM 855 C C . ARG A 1 110 ? 1.192 -12.538 -14.121 1.00 95.56 110 ARG A C 1
ATOM 857 O O . ARG A 1 110 ? 1.112 -12.697 -12.912 1.00 95.56 110 ARG A O 1
ATOM 864 N N . GLY A 1 111 ? 0.119 -12.326 -14.882 1.00 96.75 111 GLY A N 1
ATOM 865 C CA . GLY A 1 111 ? -1.245 -12.294 -14.352 1.00 96.75 111 GLY A CA 1
ATOM 866 C C . GLY A 1 111 ? -1.607 -10.997 -13.621 1.00 96.75 111 GLY A C 1
ATOM 867 O O . GLY A 1 111 ? -2.516 -10.998 -12.791 1.00 96.75 111 GLY A O 1
ATOM 868 N N . PHE A 1 112 ? -0.906 -9.894 -13.903 1.00 96.44 112 PHE A N 1
ATOM 869 C CA . PHE A 1 112 ? -1.191 -8.559 -13.363 1.00 96.44 112 PHE A CA 1
ATOM 870 C C . PHE A 1 112 ? -1.604 -7.594 -14.475 1.00 96.44 112 PHE A C 1
ATOM 872 O O . PHE A 1 112 ? -1.352 -7.841 -15.649 1.00 96.44 112 PHE A O 1
ATOM 879 N N . THR A 1 113 ? -2.232 -6.474 -14.116 1.00 94.94 113 THR A N 1
ATOM 880 C CA . THR A 1 113 ? -2.670 -5.460 -15.087 1.00 94.94 113 THR A CA 1
ATOM 881 C C . THR A 1 113 ? -2.194 -4.081 -14.660 1.00 94.94 113 THR A C 1
ATOM 883 O O . THR A 1 113 ? -2.405 -3.677 -13.521 1.00 94.94 113 THR A O 1
ATOM 886 N N . LEU A 1 114 ? -1.584 -3.346 -15.591 1.00 93.25 114 LEU A N 1
ATOM 887 C CA . LEU A 1 114 ? -1.352 -1.913 -15.438 1.00 93.25 114 LEU A CA 1
ATOM 888 C C . LEU A 1 114 ? -2.545 -1.157 -16.012 1.00 93.25 114 LEU A C 1
ATOM 890 O O . LEU A 1 114 ? -2.839 -1.277 -17.203 1.00 93.25 114 LEU A O 1
ATOM 894 N N . VAL A 1 115 ? -3.209 -0.384 -15.161 1.00 90.62 115 VAL A N 1
ATOM 895 C CA . VAL A 1 115 ? -4.312 0.498 -15.531 1.00 90.62 115 VAL A CA 1
ATOM 896 C C . VAL A 1 115 ? -3.726 1.880 -15.798 1.00 90.62 115 VAL A C 1
ATOM 898 O O . VAL A 1 115 ? -3.138 2.467 -14.887 1.00 90.62 115 VAL A O 1
ATOM 901 N N . PRO A 1 116 ? -3.824 2.401 -17.029 1.00 89.19 116 PRO A N 1
ATOM 902 C CA . PRO A 1 116 ? -3.405 3.760 -17.304 1.00 89.19 116 PRO A CA 1
ATOM 903 C C . PRO A 1 116 ? -4.310 4.759 -16.580 1.00 89.19 116 PRO A C 1
ATOM 905 O O . PRO A 1 116 ? -5.529 4.598 -16.542 1.00 89.19 116 PRO A O 1
ATOM 908 N N . ASP A 1 117 ? -3.702 5.798 -16.025 1.00 83.62 117 ASP A N 1
ATOM 909 C CA . ASP A 1 117 ? -4.401 7.005 -15.620 1.00 83.62 117 ASP A CA 1
ATOM 910 C C . ASP A 1 117 ? -4.328 7.987 -16.795 1.00 83.62 117 ASP A C 1
ATOM 912 O O . ASP A 1 117 ? -3.254 8.271 -17.334 1.00 83.62 117 ASP A O 1
ATOM 916 N N . ASN A 1 118 ? -5.492 8.461 -17.234 1.00 76.94 118 ASN A N 1
ATOM 917 C CA . ASN A 1 118 ? -5.602 9.382 -18.362 1.00 76.94 118 ASN A CA 1
ATOM 918 C C . ASN A 1 118 ? -5.230 10.824 -17.977 1.00 76.94 118 ASN A C 1
ATOM 920 O O . ASN A 1 118 ? -5.289 11.713 -18.828 1.00 76.94 118 ASN A O 1
ATOM 924 N N . SER A 1 119 ? -4.849 11.068 -16.720 1.00 75.56 119 SER A N 1
ATOM 925 C CA . SER A 1 119 ? -4.272 12.337 -16.296 1.00 75.56 119 SER A CA 1
ATOM 926 C C . SER A 1 119 ? -2.914 12.593 -16.973 1.00 75.56 119 SER A C 1
ATOM 928 O O . SER A 1 119 ? -2.076 11.701 -17.133 1.00 75.56 119 SER A O 1
ATOM 930 N N . ILE A 1 120 ? -2.709 13.83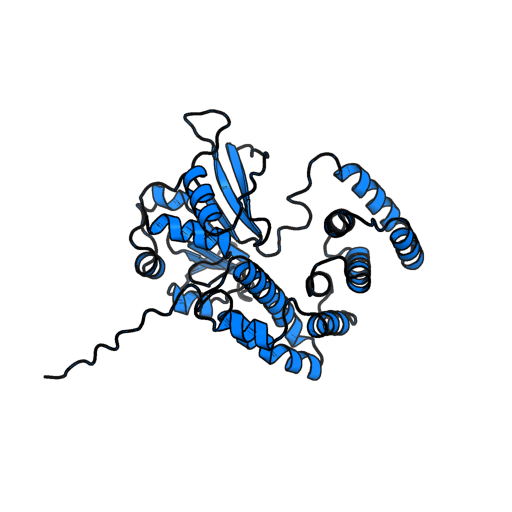9 -17.408 1.00 76.44 120 ILE A N 1
ATOM 931 C CA . ILE A 1 120 ? -1.446 14.332 -17.968 1.00 76.44 120 ILE A CA 1
ATOM 932 C C . ILE A 1 120 ? -0.965 15.459 -17.058 1.00 76.44 120 ILE A C 1
ATOM 934 O O . ILE A 1 120 ? -1.740 16.359 -16.725 1.00 76.44 120 ILE A O 1
ATOM 938 N N . THR A 1 121 ? 0.297 15.411 -16.635 1.00 81.19 121 THR A N 1
ATOM 939 C CA . THR A 1 121 ? 0.900 16.503 -15.863 1.00 81.19 121 THR A CA 1
ATOM 940 C C . THR A 1 121 ? 1.308 17.668 -16.767 1.00 81.19 121 THR A C 1
ATOM 942 O O . THR A 1 121 ? 1.534 17.462 -17.960 1.00 81.19 121 THR A O 1
ATOM 945 N N . PRO A 1 122 ? 1.501 18.883 -16.215 1.00 77.75 122 PRO A N 1
ATOM 946 C CA . PRO A 1 122 ? 2.074 20.005 -16.966 1.00 77.75 122 PRO A CA 1
ATOM 947 C C . PRO A 1 122 ? 3.425 19.682 -17.629 1.00 77.75 122 PRO A C 1
ATOM 949 O O . PRO A 1 122 ? 3.743 20.225 -18.681 1.00 77.75 122 PRO A O 1
ATOM 952 N N . ASP A 1 123 ? 4.182 18.750 -17.046 1.00 82.50 123 ASP A N 1
ATOM 953 C CA . ASP A 1 123 ? 5.491 18.299 -17.530 1.00 82.50 123 ASP A CA 1
ATOM 954 C C . ASP A 1 123 ? 5.401 17.152 -18.556 1.00 82.50 123 ASP A C 1
ATOM 956 O O . ASP A 1 123 ? 6.385 16.453 -18.801 1.00 82.50 123 ASP A O 1
ATOM 960 N N . ASN A 1 124 ? 4.223 16.918 -19.146 1.00 86.00 124 ASN A N 1
ATOM 961 C CA . ASN A 1 124 ? 3.967 15.841 -20.108 1.00 86.00 124 ASN A CA 1
ATOM 962 C C . ASN A 1 124 ? 4.306 14.432 -19.581 1.00 86.00 124 ASN A C 1
ATOM 964 O O . ASN A 1 124 ? 4.691 13.541 -20.347 1.00 86.00 124 ASN A O 1
ATOM 968 N N . PHE A 1 125 ? 4.133 14.196 -18.279 1.00 88.81 125 PHE A N 1
ATOM 969 C CA . PHE A 1 125 ? 4.112 12.841 -17.736 1.00 88.81 125 PHE A CA 1
ATOM 970 C C . PHE A 1 125 ? 2.690 12.293 -17.704 1.00 88.81 125 PHE A C 1
ATOM 972 O O . PHE A 1 125 ? 1.716 13.014 -17.490 1.00 88.81 125 PHE A O 1
ATOM 979 N N . ARG A 1 126 ? 2.599 10.981 -17.896 1.00 90.31 126 ARG A N 1
ATOM 980 C CA . ARG A 1 126 ? 1.393 10.179 -17.707 1.00 90.31 126 ARG A CA 1
ATOM 981 C C . ARG A 1 126 ? 1.632 9.187 -16.583 1.00 90.31 126 ARG A C 1
ATOM 983 O O . ARG A 1 126 ? 2.783 8.849 -16.286 1.00 90.31 126 ARG A O 1
ATOM 990 N N . TYR A 1 127 ? 0.555 8.668 -16.013 1.00 90.00 127 TYR A N 1
ATOM 991 C CA . TYR A 1 127 ? 0.642 7.657 -14.970 1.00 90.00 127 TYR A CA 1
ATOM 992 C C . TYR A 1 127 ? -0.032 6.357 -15.392 1.00 90.00 127 TYR A C 1
ATOM 994 O O . TYR A 1 127 ? -0.943 6.326 -16.215 1.00 90.00 127 TYR A O 1
ATOM 1002 N N . ALA A 1 128 ? 0.433 5.259 -14.821 1.00 91.75 128 ALA A N 1
ATOM 1003 C CA . ALA A 1 128 ? -0.279 3.994 -14.786 1.00 91.75 128 ALA A CA 1
ATOM 1004 C C . ALA A 1 128 ? -0.073 3.367 -13.410 1.00 91.75 128 ALA A C 1
ATOM 1006 O O . ALA A 1 128 ? 0.893 3.686 -12.719 1.00 91.75 128 ALA A O 1
ATOM 1007 N N . TYR A 1 129 ? -0.954 2.469 -12.997 1.00 91.06 129 TYR A N 1
ATOM 1008 C CA . TYR A 1 129 ? -0.832 1.816 -11.700 1.00 91.06 129 TYR A CA 1
ATOM 1009 C C . TYR A 1 129 ? -1.274 0.360 -11.749 1.00 91.06 129 TYR A C 1
ATOM 1011 O O . TYR A 1 129 ? -2.088 -0.042 -12.580 1.00 91.06 129 TYR A O 1
ATOM 1019 N N . GLU A 1 130 ? -0.724 -0.439 -10.839 1.00 91.19 130 GLU A N 1
ATOM 1020 C CA . GLU A 1 130 ? -1.216 -1.786 -10.562 1.00 91.19 130 GLU A CA 1
ATOM 1021 C C . GLU A 1 130 ? -2.178 -1.697 -9.355 1.00 91.19 130 GLU A C 1
ATOM 1023 O O . GLU A 1 130 ? -1.756 -1.274 -8.270 1.00 91.19 130 GLU A O 1
ATOM 1028 N N . PRO A 1 131 ? -3.477 -2.021 -9.526 1.00 84.44 131 PRO A N 1
ATOM 1029 C CA . PRO A 1 131 ? -4.519 -1.714 -8.541 1.00 84.44 131 PRO A CA 1
ATOM 1030 C C . PRO A 1 131 ? -4.469 -2.555 -7.260 1.00 84.44 131 PRO A C 1
ATOM 1032 O O . PRO A 1 131 ? -5.130 -2.202 -6.284 1.00 84.44 131 PRO A O 1
ATOM 1035 N N . THR A 1 132 ? -3.748 -3.676 -7.252 1.00 85.00 132 THR A N 1
ATOM 1036 C CA . THR A 1 132 ? -3.749 -4.643 -6.144 1.00 85.00 132 THR A CA 1
ATOM 1037 C C . THR A 1 132 ? -2.552 -4.498 -5.206 1.00 85.00 132 THR A C 1
ATOM 1039 O O . THR A 1 132 ? -2.670 -4.800 -4.021 1.00 85.00 132 THR A O 1
ATOM 1042 N N . ILE A 1 133 ? -1.428 -4.005 -5.720 1.00 83.31 133 ILE A N 1
ATOM 1043 C CA . ILE A 1 133 ? -0.157 -3.811 -5.016 1.00 83.31 133 ILE A CA 1
ATOM 1044 C C . ILE A 1 133 ? 0.050 -2.337 -4.659 1.00 83.31 133 ILE A C 1
ATOM 1046 O O . ILE A 1 133 ? 0.822 -2.025 -3.757 1.00 83.31 133 ILE A O 1
ATOM 1050 N N . GLY A 1 134 ? -0.630 -1.419 -5.356 1.00 78.50 134 GLY A N 1
ATOM 1051 C CA . GLY A 1 134 ? -0.445 0.013 -5.146 1.00 78.50 134 GLY A CA 1
ATOM 1052 C C . GLY A 1 134 ? 0.926 0.470 -5.635 1.00 78.50 134 GLY A C 1
ATOM 1053 O O . GLY A 1 134 ? 1.600 1.241 -4.963 1.00 78.50 134 GLY A O 1
ATOM 1054 N N . THR A 1 135 ? 1.384 -0.015 -6.785 1.00 88.31 135 THR A N 1
ATOM 1055 C CA . THR A 1 135 ? 2.593 0.526 -7.421 1.00 88.31 135 THR A CA 1
ATOM 1056 C C . THR A 1 135 ? 2.172 1.492 -8.515 1.00 88.31 135 THR A C 1
ATOM 1058 O O . THR A 1 135 ? 1.331 1.141 -9.344 1.00 88.31 135 THR A O 1
ATOM 1061 N N . SER A 1 136 ? 2.755 2.692 -8.528 1.00 90.56 136 SER A N 1
ATOM 1062 C CA . SER A 1 136 ? 2.520 3.677 -9.584 1.00 90.56 136 SER A CA 1
ATOM 1063 C C . SER A 1 136 ? 3.725 3.784 -10.512 1.00 90.56 136 SER A C 1
ATOM 1065 O O . SER A 1 136 ? 4.875 3.616 -10.102 1.00 90.56 136 SER A O 1
ATOM 1067 N N . VAL A 1 137 ? 3.448 4.025 -11.785 1.00 93.69 137 VAL A N 1
ATOM 1068 C CA . VAL A 1 137 ? 4.413 4.091 -12.875 1.00 93.69 137 VAL A CA 1
ATOM 1069 C C . VAL A 1 137 ? 4.262 5.451 -13.534 1.00 93.69 137 VAL A C 1
ATOM 1071 O O . VAL A 1 137 ? 3.216 5.752 -14.101 1.00 93.69 137 VAL A O 1
ATOM 1074 N N . THR A 1 138 ? 5.314 6.258 -13.479 1.00 93.38 138 THR A N 1
ATOM 1075 C CA . THR A 1 138 ? 5.402 7.529 -14.198 1.00 93.38 138 THR A CA 1
ATOM 1076 C C . THR A 1 138 ? 6.021 7.277 -15.563 1.00 93.38 138 THR A C 1
ATOM 1078 O O . THR A 1 138 ? 7.082 6.654 -15.673 1.00 93.38 138 THR A O 1
ATOM 1081 N N . ILE A 1 139 ? 5.368 7.767 -16.607 1.00 94.19 139 ILE A N 1
ATOM 1082 C CA . ILE A 1 139 ? 5.683 7.487 -18.005 1.00 94.19 139 ILE A CA 1
ATOM 1083 C C . ILE A 1 139 ? 5.906 8.825 -18.704 1.00 94.19 139 ILE A C 1
ATOM 1085 O O . ILE A 1 139 ? 5.066 9.716 -18.601 1.00 94.19 139 ILE A O 1
ATOM 1089 N N . SER A 1 140 ? 7.031 8.990 -19.399 1.00 91.88 140 SER A N 1
ATOM 1090 C CA . SER A 1 140 ? 7.224 10.162 -20.256 1.00 91.88 140 SER A CA 1
ATOM 1091 C C . SER A 1 140 ? 6.255 10.096 -21.435 1.00 91.88 140 SER A C 1
ATOM 1093 O O . SER A 1 140 ? 6.010 9.006 -21.958 1.00 91.88 140 SER A O 1
ATOM 1095 N N . ALA A 1 141 ? 5.751 11.234 -21.910 1.00 85.56 141 ALA A N 1
ATOM 1096 C CA . ALA A 1 141 ? 5.120 11.273 -23.226 1.00 85.56 141 ALA A CA 1
ATOM 1097 C C . ALA A 1 141 ? 6.079 10.735 -24.303 1.00 85.56 141 ALA A C 1
ATOM 1099 O O . ALA A 1 141 ? 7.307 10.844 -24.175 1.00 85.56 141 ALA A O 1
ATOM 1100 N N . ASP A 1 142 ? 5.516 10.119 -25.338 1.00 80.81 142 ASP A N 1
ATOM 1101 C CA . ASP A 1 142 ? 6.277 9.796 -26.537 1.00 80.81 142 ASP A CA 1
ATOM 1102 C C . ASP A 1 142 ? 6.559 11.096 -27.320 1.00 80.81 142 ASP A C 1
ATOM 1104 O O . ASP A 1 142 ? 5.613 11.816 -27.652 1.00 80.81 142 ASP A O 1
ATOM 1108 N N . PRO A 1 143 ? 7.833 11.455 -27.576 1.00 78.19 143 PRO A N 1
ATOM 1109 C CA . PRO A 1 143 ? 8.153 12.667 -28.325 1.00 78.19 143 PRO A CA 1
ATOM 1110 C C . PRO A 1 143 ? 7.830 12.553 -29.823 1.00 78.19 143 PRO A C 1
ATOM 1112 O O . PRO A 1 143 ? 7.727 13.579 -30.488 1.00 78.19 143 PRO A O 1
ATOM 1115 N N . GLU A 1 144 ? 7.700 11.337 -30.360 1.00 83.56 144 GLU A N 1
ATOM 1116 C CA . GLU A 1 144 ? 7.452 11.079 -31.782 1.00 83.56 144 GLU A CA 1
ATOM 1117 C C . GLU A 1 144 ? 5.955 10.952 -32.086 1.00 83.56 144 GLU A C 1
ATOM 1119 O O . GLU A 1 144 ? 5.523 11.306 -33.184 1.00 83.56 144 GLU A O 1
ATOM 1124 N N . VAL A 1 145 ? 5.149 10.492 -31.119 1.00 82.00 145 VAL A N 1
ATOM 1125 C CA . VAL A 1 145 ? 3.704 10.288 -31.301 1.00 82.00 145 VAL A CA 1
ATOM 1126 C C . VAL A 1 145 ? 2.902 11.032 -30.224 1.00 82.00 145 VAL A C 1
ATOM 1128 O O . VAL A 1 145 ? 2.751 10.540 -29.101 1.00 82.00 145 VAL A O 1
ATOM 1131 N N . PRO A 1 146 ? 2.341 12.217 -30.544 1.00 78.44 146 PRO A N 1
ATOM 1132 C CA . PRO A 1 146 ? 1.515 12.970 -29.610 1.00 78.44 146 PRO A CA 1
ATOM 1133 C C . PRO A 1 146 ? 0.354 12.127 -29.080 1.00 78.44 146 PRO A C 1
ATOM 1135 O O . PRO A 1 146 ? -0.410 11.549 -29.846 1.00 78.44 146 PRO A O 1
ATOM 1138 N N . GLY A 1 147 ? 0.200 12.086 -27.758 1.00 77.38 147 GLY A N 1
ATOM 1139 C CA . GLY A 1 147 ? -0.881 11.337 -27.112 1.00 77.38 147 GLY A CA 1
ATOM 1140 C C . GLY A 1 147 ? -0.497 9.936 -26.632 1.00 77.38 147 GLY A C 1
ATOM 1141 O O . GLY A 1 147 ? -1.180 9.416 -25.751 1.00 77.38 147 GLY A O 1
ATOM 1142 N N . GLU A 1 148 ? 0.609 9.368 -27.113 1.00 85.88 148 GLU A N 1
ATOM 1143 C CA . GLU A 1 148 ? 1.024 8.006 -26.768 1.00 85.88 148 GLU A CA 1
ATOM 1144 C C . GLU A 1 148 ? 1.900 7.926 -25.508 1.00 85.88 148 GLU A C 1
ATOM 1146 O O . GLU A 1 148 ? 2.530 8.894 -25.057 1.00 85.88 148 GLU A O 1
ATOM 1151 N N . TYR A 1 149 ? 1.923 6.731 -24.914 1.00 88.06 149 TYR A N 1
ATOM 1152 C CA . TYR A 1 149 ? 2.769 6.406 -23.769 1.00 88.06 149 TYR A CA 1
ATOM 1153 C C . TYR A 1 149 ? 4.198 6.095 -24.225 1.00 88.06 149 TYR A C 1
ATOM 1155 O O . TYR A 1 149 ? 4.435 5.101 -24.908 1.00 88.06 149 TYR A O 1
ATOM 1163 N N . GLY A 1 150 ? 5.163 6.894 -23.769 1.00 93.12 150 GLY A N 1
ATOM 1164 C CA . GLY A 1 150 ? 6.576 6.712 -24.080 1.00 93.12 150 GLY A CA 1
ATOM 1165 C C . GLY A 1 150 ? 7.282 5.728 -23.142 1.00 93.12 150 GLY A C 1
ATOM 1166 O O . GLY A 1 150 ? 6.934 4.547 -23.016 1.00 93.12 150 GLY A O 1
ATOM 1167 N N . ARG A 1 151 ? 8.354 6.197 -22.497 1.00 95.00 151 ARG A N 1
ATOM 1168 C CA . ARG A 1 151 ? 9.245 5.364 -21.677 1.00 95.00 151 ARG A CA 1
ATOM 1169 C C . ARG A 1 151 ? 8.952 5.504 -20.197 1.00 95.00 151 ARG A C 1
ATOM 1171 O O . ARG A 1 151 ? 8.512 6.547 -19.724 1.00 95.00 151 ARG A O 1
ATOM 1178 N N . ILE A 1 152 ? 9.257 4.448 -19.453 1.00 95.31 152 ILE A N 1
ATOM 1179 C CA . ILE A 1 152 ? 9.160 4.480 -17.998 1.00 95.31 152 ILE A CA 1
ATOM 1180 C C . ILE A 1 152 ? 10.176 5.487 -17.461 1.00 95.31 152 ILE A C 1
ATOM 1182 O O . ILE A 1 152 ? 11.374 5.374 -17.727 1.00 95.31 152 ILE A O 1
ATOM 1186 N N . TRP A 1 153 ? 9.697 6.462 -16.695 1.00 94.69 153 TRP A N 1
ATOM 1187 C CA . TRP A 1 153 ? 10.529 7.459 -16.034 1.00 94.69 153 TRP A CA 1
ATOM 1188 C C . TRP A 1 153 ? 10.848 7.049 -14.599 1.00 94.69 153 TRP A C 1
ATOM 1190 O O . TRP A 1 153 ? 12.013 7.033 -14.190 1.00 94.69 153 TRP A O 1
ATOM 1200 N N . SER A 1 154 ? 9.824 6.646 -13.849 1.00 94.62 154 SER A N 1
ATOM 1201 C CA . SER A 1 154 ? 9.979 6.108 -12.503 1.00 94.62 154 SER A CA 1
ATOM 1202 C C . SER A 1 154 ? 8.878 5.115 -12.152 1.00 94.62 154 SER A C 1
ATOM 1204 O O . SER A 1 154 ? 7.803 5.109 -12.747 1.00 94.62 154 SER A O 1
ATOM 1206 N N . ILE A 1 155 ? 9.170 4.256 -11.182 1.00 94.69 155 ILE A N 1
ATOM 1207 C CA . ILE A 1 155 ? 8.209 3.360 -10.546 1.00 94.69 155 ILE A CA 1
ATOM 1208 C C . ILE A 1 155 ? 8.303 3.614 -9.050 1.00 94.69 155 ILE A C 1
ATOM 1210 O O . ILE A 1 155 ? 9.397 3.576 -8.490 1.00 94.69 155 ILE A O 1
ATOM 1214 N N . THR A 1 156 ? 7.189 3.891 -8.398 1.00 90.19 156 THR A N 1
ATOM 1215 C CA . THR A 1 156 ? 7.143 4.162 -6.961 1.00 90.19 156 THR A CA 1
ATOM 1216 C C . THR A 1 156 ? 6.201 3.171 -6.304 1.00 90.19 156 THR A C 1
ATOM 1218 O O . THR A 1 156 ? 5.034 3.045 -6.688 1.00 90.19 156 THR A O 1
ATOM 1221 N N . GLY A 1 157 ? 6.718 2.448 -5.310 1.00 78.81 157 GLY A N 1
ATOM 1222 C CA . GLY A 1 157 ? 5.854 1.708 -4.399 1.00 78.81 157 GLY A CA 1
ATOM 1223 C C . GLY A 1 157 ? 5.111 2.731 -3.551 1.00 78.81 157 GLY A C 1
ATOM 1224 O O . GLY A 1 157 ? 5.744 3.619 -2.974 1.00 78.81 157 GLY A O 1
ATOM 1225 N N . THR A 1 158 ? 3.783 2.669 -3.510 1.00 62.62 158 THR A N 1
ATOM 1226 C CA . THR A 1 158 ? 3.033 3.630 -2.699 1.00 62.62 158 THR A CA 1
ATOM 1227 C C . THR A 1 158 ? 3.270 3.308 -1.227 1.00 62.62 158 THR A C 1
ATOM 1229 O O . THR A 1 158 ? 3.104 2.178 -0.776 1.00 62.62 158 THR A O 1
ATOM 1232 N N . THR A 1 159 ? 3.716 4.303 -0.466 1.00 53.12 159 THR A N 1
ATOM 1233 C CA . THR A 1 159 ? 3.936 4.207 0.979 1.00 53.12 159 THR A CA 1
ATOM 1234 C C . THR A 1 159 ? 2.623 4.306 1.723 1.00 53.12 159 THR A C 1
ATOM 1236 O O . THR A 1 159 ? 2.409 5.292 2.409 1.00 53.12 159 THR A O 1
ATOM 1239 N N . HIS A 1 160 ? 1.666 3.398 1.514 1.00 45.66 160 HIS A N 1
ATOM 1240 C CA . HIS A 1 160 ? 0.334 3.500 2.143 1.00 45.66 160 HIS A CA 1
ATOM 1241 C C . HIS A 1 160 ? -0.398 4.854 1.927 1.00 45.66 160 HIS A C 1
ATOM 1243 O O . HIS A 1 160 ? -1.448 5.106 2.512 1.00 45.66 160 HIS A O 1
ATOM 1249 N N . ARG A 1 161 ? 0.162 5.727 1.079 1.00 47.00 161 ARG A N 1
ATOM 1250 C CA . ARG A 1 161 ? -0.150 7.150 0.897 1.00 47.00 161 ARG A CA 1
ATOM 1251 C C . ARG A 1 161 ? -0.759 7.425 -0.466 1.00 47.00 161 ARG A C 1
ATOM 1253 O O . ARG A 1 161 ? -0.998 8.579 -0.811 1.00 47.00 161 ARG A O 1
ATOM 1260 N N . THR A 1 162 ? -1.132 6.377 -1.197 1.00 42.25 162 THR A N 1
ATOM 1261 C CA . THR A 1 162 ? -2.361 6.426 -1.992 1.00 42.25 162 THR A CA 1
ATOM 1262 C C . THR A 1 162 ? -3.527 6.492 -1.018 1.00 42.25 162 THR A C 1
ATOM 1264 O O . THR A 1 162 ? -4.335 5.578 -0.861 1.00 42.25 162 THR A O 1
ATOM 1267 N N . ASP A 1 163 ? -3.579 7.644 -0.346 1.00 44.12 163 ASP A N 1
ATOM 1268 C CA . ASP A 1 163 ? -4.789 8.219 0.158 1.00 44.12 163 ASP A CA 1
ATOM 1269 C C . ASP A 1 163 ? -5.871 7.958 -0.875 1.00 44.12 163 ASP A C 1
ATOM 1271 O O . ASP A 1 163 ? -5.673 7.975 -2.096 1.00 44.12 163 ASP A O 1
ATOM 1275 N N . LEU A 1 164 ? -7.045 7.752 -0.322 1.00 47.78 164 LEU A N 1
ATOM 1276 C CA . LEU A 1 164 ? -8.328 7.589 -0.967 1.00 47.78 164 LEU A CA 1
ATOM 1277 C C . LEU A 1 164 ? -8.608 8.644 -2.070 1.00 47.78 164 LEU A C 1
ATOM 1279 O O . LEU A 1 164 ? -9.632 8.521 -2.724 1.00 47.78 164 LEU A O 1
ATOM 1283 N N . THR A 1 165 ? -7.725 9.630 -2.270 1.00 48.22 165 THR A N 1
ATOM 1284 C CA . THR A 1 165 ? -7.762 10.818 -3.124 1.00 48.22 165 THR A CA 1
ATOM 1285 C C . THR A 1 165 ? -7.244 10.646 -4.559 1.00 48.22 165 THR A C 1
ATOM 1287 O O . THR A 1 165 ? -7.780 11.306 -5.447 1.00 48.22 165 THR A O 1
ATOM 1290 N N . TYR A 1 166 ? -6.241 9.801 -4.840 1.00 46.62 166 TYR A N 1
ATOM 1291 C CA . TYR A 1 166 ? -5.544 9.864 -6.146 1.00 46.62 166 TYR A CA 1
ATOM 1292 C C . TYR A 1 166 ? -6.251 9.168 -7.318 1.00 46.62 166 TYR A C 1
ATOM 1294 O O . TYR A 1 166 ? -5.932 9.440 -8.470 1.00 46.62 166 TYR A O 1
ATOM 1302 N N . HIS A 1 167 ? -7.242 8.311 -7.064 1.00 54.69 167 HIS A N 1
ATOM 1303 C CA . HIS A 1 167 ? -7.923 7.551 -8.124 1.00 54.69 167 HIS A CA 1
ATOM 1304 C C . HIS A 1 167 ? -9.439 7.726 -8.069 1.00 54.69 167 HIS A C 1
ATOM 1306 O O . HIS A 1 167 ? -10.213 6.766 -8.090 1.00 54.69 167 HIS A O 1
ATOM 1312 N N . HIS A 1 168 ? -9.882 8.973 -7.947 1.00 55.00 168 HIS A N 1
ATOM 1313 C CA . HIS A 1 168 ? -11.285 9.301 -8.124 1.00 55.00 168 HIS A CA 1
ATOM 1314 C C . HIS A 1 168 ? -11.584 9.466 -9.616 1.00 55.00 168 HIS A C 1
ATOM 1316 O O . HIS A 1 168 ? -11.051 10.395 -10.221 1.00 55.00 168 HIS A O 1
ATOM 1322 N N . PRO A 1 169 ? -12.462 8.642 -10.219 1.00 52.94 169 PRO A N 1
ATOM 1323 C CA . PRO A 1 169 ? -12.993 8.982 -11.527 1.00 52.94 169 PRO A CA 1
ATOM 1324 C C . PRO A 1 169 ? -13.670 10.363 -11.429 1.00 52.94 169 PRO A C 1
ATOM 1326 O O . PRO A 1 169 ? -14.505 10.569 -10.531 1.00 52.94 169 PRO A O 1
ATOM 1329 N N . PRO A 1 170 ? -13.295 11.328 -12.287 1.00 52.94 170 PRO A N 1
ATOM 1330 C CA . PRO A 1 170 ? -13.897 12.654 -12.283 1.00 52.94 170 PRO A CA 1
ATOM 1331 C C . PRO A 1 170 ? -15.414 12.526 -12.487 1.00 52.94 170 PRO A C 1
ATOM 1333 O O . PRO A 1 170 ? -15.877 11.750 -13.319 1.00 52.94 170 PRO A O 1
ATOM 1336 N N . GLY A 1 171 ? -16.198 13.238 -11.671 1.00 62.97 171 GLY A N 1
ATOM 1337 C CA . GLY A 1 171 ? -17.666 13.283 -11.772 1.00 62.97 171 GLY A CA 1
ATOM 1338 C C . GLY A 1 171 ? -18.442 12.811 -10.536 1.00 62.97 171 GLY A C 1
ATOM 1339 O O . GLY A 1 171 ? -19.563 13.264 -10.330 1.00 62.97 171 GLY A O 1
ATOM 1340 N N . ARG A 1 172 ? -17.865 11.975 -9.655 1.00 68.50 172 ARG A N 1
ATOM 1341 C CA . ARG A 1 172 ? -18.536 11.567 -8.392 1.00 68.50 172 ARG A CA 1
ATOM 1342 C C . ARG A 1 172 ? -18.135 12.386 -7.161 1.00 68.50 172 ARG A C 1
ATOM 1344 O O . ARG A 1 172 ? -18.799 12.294 -6.133 1.00 68.50 172 ARG A O 1
ATOM 1351 N N . GLN A 1 173 ? -17.083 13.199 -7.251 1.00 70.50 173 GLN A N 1
ATOM 1352 C CA . GLN A 1 173 ? -16.521 13.910 -6.096 1.00 70.50 173 GLN A CA 1
ATOM 1353 C C . GLN A 1 173 ? -17.494 14.912 -5.458 1.00 70.50 173 GLN A C 1
ATOM 1355 O O . GLN A 1 173 ? -17.578 14.971 -4.233 1.00 70.50 173 GLN A O 1
ATOM 1360 N N . GLN A 1 174 ? -18.280 15.638 -6.262 1.00 76.19 174 GLN A N 1
ATOM 1361 C CA . GLN A 1 174 ? -19.193 16.661 -5.742 1.00 76.19 174 GLN A CA 1
ATOM 1362 C C . GLN A 1 174 ? -20.256 16.065 -4.803 1.00 76.19 174 GLN A C 1
ATOM 1364 O O . GLN A 1 174 ? -20.454 16.561 -3.696 1.00 76.19 174 GLN A O 1
ATOM 1369 N N . GLY A 1 175 ? -20.864 14.936 -5.187 1.00 85.31 175 GLY A N 1
ATOM 1370 C CA . GLY A 1 175 ? -21.876 14.273 -4.358 1.00 85.31 175 GLY A CA 1
ATOM 1371 C C . GLY A 1 175 ? -21.327 13.772 -3.016 1.00 85.31 175 GLY A C 1
ATOM 1372 O O . GLY A 1 175 ? -22.043 13.761 -2.016 1.00 85.31 175 GLY A O 1
ATOM 1373 N N . PHE A 1 176 ? -20.048 13.389 -2.957 1.00 89.94 176 PHE A N 1
ATOM 1374 C CA . PHE A 1 176 ? -19.409 12.990 -1.701 1.00 89.94 176 PHE A CA 1
ATOM 1375 C C . PHE A 1 176 ? -18.952 14.177 -0.854 1.00 89.94 176 PHE A C 1
ATOM 1377 O O . PHE A 1 176 ? -18.998 14.078 0.371 1.00 89.94 176 PHE A O 1
ATOM 1384 N N . ALA A 1 177 ? -18.600 15.311 -1.465 1.00 88.00 177 ALA A N 1
ATOM 1385 C CA . ALA A 1 177 ? -18.337 16.546 -0.731 1.00 88.00 177 ALA A CA 1
ATOM 1386 C C . ALA A 1 177 ? -19.583 17.013 0.043 1.00 88.00 177 ALA A C 1
ATOM 1388 O O . ALA A 1 177 ? -19.484 17.371 1.218 1.00 88.00 177 ALA A O 1
ATOM 1389 N N . ASP A 1 178 ? -20.765 16.929 -0.574 1.00 91.94 178 ASP A N 1
ATOM 1390 C CA . ASP A 1 178 ? -22.028 17.288 0.079 1.00 91.94 178 ASP A CA 1
ATOM 1391 C C . ASP A 1 178 ? -22.386 16.322 1.215 1.00 91.94 178 ASP A C 1
ATOM 1393 O O . ASP A 1 178 ? -22.751 16.759 2.309 1.00 91.94 178 ASP A O 1
ATOM 1397 N N . ARG A 1 179 ? -22.188 15.011 1.012 1.00 95.12 179 ARG A N 1
ATOM 1398 C CA . ARG A 1 179 ? -22.346 13.999 2.075 1.00 95.12 179 ARG A CA 1
ATOM 1399 C C . ARG A 1 179 ? -21.383 14.235 3.234 1.00 95.12 179 ARG A C 1
ATOM 1401 O O . ARG A 1 179 ? -21.797 14.176 4.387 1.00 95.12 179 ARG A O 1
ATOM 1408 N N . ALA A 1 180 ? -20.118 14.537 2.952 1.00 93.88 180 ALA A N 1
ATOM 1409 C CA . ALA A 1 180 ? -19.137 14.836 3.987 1.00 93.88 180 ALA A CA 1
ATOM 1410 C C . ALA A 1 180 ? -19.522 16.096 4.776 1.00 93.88 180 ALA A C 1
ATOM 1412 O O . ALA A 1 180 ? -19.443 16.093 6.003 1.00 93.88 180 ALA A O 1
ATOM 1413 N N . ARG A 1 181 ? -19.997 17.152 4.097 1.00 95.19 181 ARG A N 1
ATOM 1414 C CA . ARG A 1 181 ? -20.503 18.369 4.752 1.00 95.19 181 ARG A CA 1
ATOM 1415 C C . ARG A 1 181 ? -21.706 18.070 5.643 1.00 95.19 181 ARG A C 1
ATOM 1417 O O . ARG A 1 181 ? -21.739 18.545 6.774 1.00 95.19 181 ARG A O 1
ATOM 1424 N N . PHE A 1 182 ? -22.644 17.248 5.168 1.00 96.56 182 PHE A N 1
ATOM 1425 C CA . PHE A 1 182 ? -23.762 16.774 5.979 1.00 96.56 182 PHE A CA 1
ATOM 1426 C C . PHE A 1 182 ? -23.251 16.056 7.232 1.00 96.56 182 PHE A C 1
ATOM 1428 O O . PHE A 1 182 ? -23.549 16.507 8.333 1.00 96.56 182 PHE A O 1
ATOM 1435 N N . LEU A 1 183 ? -22.412 15.024 7.095 1.00 97.31 183 LEU A N 1
ATOM 1436 C CA . LEU A 1 183 ? -21.912 14.232 8.227 1.00 97.31 183 LEU A CA 1
ATOM 1437 C C . LEU A 1 183 ? -21.155 15.063 9.274 1.00 97.31 183 LEU A C 1
ATOM 1439 O O . LEU A 1 183 ? -21.287 14.779 10.460 1.00 97.31 183 LEU A O 1
ATOM 1443 N N . LYS A 1 184 ? -20.433 16.120 8.871 1.00 96.81 184 LYS A N 1
ATOM 1444 C CA . LYS A 1 184 ? -19.765 17.063 9.796 1.00 96.81 184 LYS A CA 1
ATOM 1445 C C . LYS A 1 184 ? -20.718 17.754 10.774 1.00 96.81 184 LYS A C 1
ATOM 1447 O O . LYS A 1 184 ? -20.283 18.151 11.847 1.00 96.81 184 LYS A O 1
ATOM 1452 N N . SER A 1 185 ? -21.991 17.897 10.410 1.00 96.50 185 SER A N 1
ATOM 1453 C CA . SER A 1 185 ? -23.019 18.553 11.232 1.00 96.50 185 SER A CA 1
ATOM 1454 C C . SER A 1 185 ? -23.833 17.591 12.105 1.00 96.50 185 SER A C 1
ATOM 1456 O O . SER A 1 185 ? -24.749 18.025 12.798 1.00 96.50 185 SER A O 1
ATOM 1458 N N . GLN A 1 186 ? -23.554 16.287 12.044 1.00 98.12 186 GLN A N 1
ATOM 1459 C CA . GLN A 1 186 ? -24.363 15.258 12.694 1.00 98.12 186 GLN A CA 1
ATOM 1460 C C . GLN A 1 186 ? -23.673 14.701 13.941 1.00 98.12 186 GLN A C 1
ATOM 1462 O O . GLN A 1 186 ? -22.453 14.551 13.990 1.00 98.12 186 GLN A O 1
ATOM 1467 N N . SER A 1 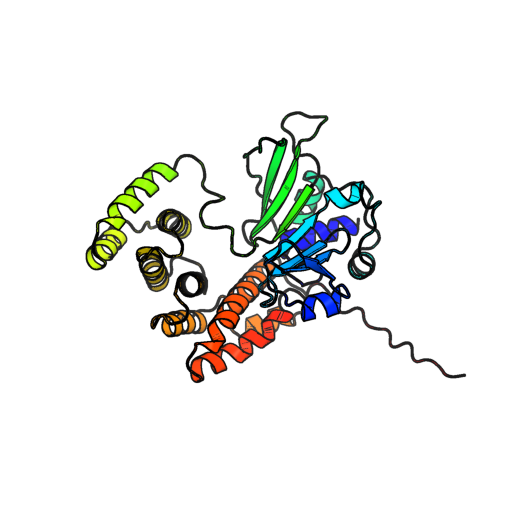187 ? -24.471 14.317 14.937 1.00 97.44 187 SER A N 1
ATOM 1468 C CA . SER A 1 187 ? -23.991 13.533 16.080 1.00 97.44 187 SER A CA 1
ATOM 1469 C C . SER A 1 187 ? -23.605 12.101 15.667 1.00 97.44 187 SER A C 1
ATOM 1471 O O . SER A 1 187 ? -24.142 11.578 14.684 1.00 97.44 187 SER A O 1
ATOM 1473 N N . PRO A 1 188 ? -22.761 11.393 16.445 1.00 96.75 188 PRO A N 1
ATOM 1474 C CA . PRO A 1 188 ? -22.414 9.994 16.179 1.00 96.75 188 PRO A CA 1
ATOM 1475 C C . PRO A 1 188 ? -23.620 9.068 15.934 1.00 96.75 188 PRO A C 1
ATOM 1477 O O . PRO A 1 188 ? -23.602 8.257 15.008 1.00 96.75 188 PRO A O 1
ATOM 1480 N N . GLY A 1 189 ? -24.700 9.209 16.713 1.00 97.56 189 GLY A N 1
ATOM 1481 C CA . GLY A 1 189 ? -25.922 8.411 16.539 1.00 97.56 189 GLY A CA 1
ATOM 1482 C C . GLY A 1 189 ? -26.661 8.706 15.227 1.00 97.56 189 GLY A C 1
ATOM 1483 O O . GLY A 1 189 ? -27.127 7.787 14.546 1.00 97.56 189 GLY A O 1
ATOM 1484 N N . GLN A 1 190 ? -26.716 9.978 14.820 1.00 98.06 190 GLN A N 1
ATOM 1485 C CA . GLN A 1 190 ? -27.301 10.385 13.539 1.00 98.06 190 GLN A CA 1
ATOM 1486 C C . GLN A 1 190 ? -26.461 9.902 12.354 1.00 98.06 190 GLN A C 1
ATOM 1488 O O . GLN A 1 190 ? -27.031 9.437 11.367 1.00 98.06 190 GLN A O 1
ATOM 1493 N N . ILE A 1 191 ? -25.127 9.932 12.464 1.00 98.06 191 ILE A N 1
ATOM 1494 C CA . ILE A 1 191 ? -24.222 9.378 11.447 1.00 98.06 191 ILE A CA 1
ATOM 1495 C C . ILE A 1 191 ? -24.492 7.881 11.271 1.00 98.06 191 ILE A C 1
ATOM 1497 O O . ILE A 1 191 ? -24.720 7.445 10.147 1.00 98.06 191 ILE A O 1
ATOM 1501 N N . ARG A 1 192 ? -24.559 7.093 12.353 1.00 97.81 192 ARG A N 1
ATOM 1502 C CA . ARG A 1 192 ? -24.873 5.650 12.274 1.00 97.81 192 ARG A CA 1
ATOM 1503 C C . ARG A 1 192 ? -26.214 5.373 11.599 1.00 97.81 192 ARG A C 1
ATOM 1505 O O . ARG A 1 192 ? -26.303 4.514 10.721 1.00 97.81 192 ARG A O 1
ATOM 1512 N N . THR A 1 193 ? -27.240 6.139 11.965 1.00 98.06 193 THR A N 1
ATOM 1513 C CA . THR A 1 193 ? -28.581 6.050 11.365 1.00 98.06 193 THR A CA 1
ATOM 1514 C C . THR A 1 193 ? -28.558 6.419 9.881 1.00 98.06 193 THR A C 1
ATOM 1516 O O . THR A 1 193 ? -29.220 5.788 9.056 1.00 98.06 193 THR A O 1
ATOM 1519 N N . TRP A 1 194 ? -27.791 7.445 9.509 1.00 98.12 194 TRP A N 1
ATOM 1520 C CA . TRP A 1 194 ? -27.609 7.834 8.115 1.00 98.12 194 TRP A CA 1
ATOM 1521 C C . TRP A 1 194 ? -26.879 6.747 7.323 1.00 98.12 194 TRP A C 1
ATOM 1523 O O . TRP A 1 194 ? -27.369 6.356 6.265 1.00 98.12 194 TRP A O 1
ATOM 1533 N N . LEU A 1 195 ? -25.782 6.208 7.862 1.00 97.81 195 LEU A N 1
ATOM 1534 C CA . LEU A 1 195 ? -25.013 5.119 7.263 1.00 97.81 195 LEU A CA 1
ATOM 1535 C C . LEU A 1 195 ? -25.887 3.887 7.051 1.00 97.81 195 LEU A C 1
ATOM 1537 O O . LEU A 1 195 ? -25.864 3.318 5.975 1.00 97.81 195 LEU A O 1
ATOM 1541 N N . HIS A 1 196 ? -26.710 3.491 8.024 1.00 97.12 196 HIS A N 1
ATOM 1542 C CA . HIS A 1 196 ? -27.629 2.361 7.853 1.00 97.12 196 HIS A CA 1
ATOM 1543 C C . HIS A 1 196 ? -28.580 2.531 6.655 1.00 97.12 196 HIS A C 1
ATOM 1545 O O . HIS A 1 196 ? -28.833 1.568 5.942 1.00 97.12 196 HIS A O 1
ATOM 1551 N N . ARG A 1 197 ? -29.052 3.756 6.393 1.00 97.44 197 ARG A N 1
ATOM 1552 C CA . ARG A 1 197 ? -29.961 4.053 5.272 1.00 97.44 197 ARG A CA 1
ATOM 1553 C C . ARG A 1 197 ? -29.271 4.194 3.913 1.00 97.44 197 ARG A C 1
ATOM 1555 O O . ARG A 1 197 ? -29.933 4.026 2.897 1.00 97.44 197 ARG A O 1
ATOM 1562 N N . HIS A 1 198 ? -27.988 4.559 3.886 1.00 96.44 198 HIS A N 1
ATOM 1563 C CA . HIS A 1 198 ? -27.278 4.931 2.653 1.00 96.44 198 HIS A CA 1
ATOM 1564 C C . HIS A 1 198 ? -26.129 3.987 2.280 1.00 96.44 198 HIS A C 1
ATOM 1566 O O . HIS A 1 198 ? -25.503 4.202 1.242 1.00 96.44 198 HIS A O 1
ATOM 1572 N N . ASP A 1 199 ? -25.837 2.978 3.106 1.00 95.25 199 ASP A N 1
ATOM 1573 C CA . ASP A 1 199 ? -24.845 1.937 2.823 1.00 95.25 199 ASP A CA 1
ATOM 1574 C C . ASP A 1 199 ? -25.286 1.151 1.577 1.00 95.25 199 ASP A C 1
ATOM 1576 O O . ASP A 1 199 ? -26.337 0.504 1.605 1.00 95.25 199 ASP A O 1
ATOM 1580 N N . PRO A 1 200 ? -24.551 1.240 0.458 1.00 94.25 200 PRO A N 1
ATOM 1581 C CA . PRO A 1 200 ? -24.990 0.630 -0.785 1.00 94.25 200 PRO A CA 1
ATOM 1582 C C . PRO A 1 200 ? -24.752 -0.884 -0.769 1.00 94.25 200 PRO A C 1
ATOM 1584 O O . PRO A 1 200 ? -23.796 -1.383 -0.172 1.00 94.25 200 PRO A O 1
ATOM 1587 N N . SER A 1 201 ? -25.595 -1.618 -1.497 1.00 91.00 201 SER A N 1
ATOM 1588 C CA . SER A 1 201 ? -25.427 -3.062 -1.703 1.00 91.00 201 SER A CA 1
ATOM 1589 C C . SER A 1 201 ? -24.317 -3.399 -2.706 1.00 91.00 201 SER A C 1
ATOM 1591 O O . SER A 1 201 ? -23.696 -4.454 -2.597 1.00 91.00 201 SER A O 1
ATOM 1593 N N . THR A 1 202 ? -24.031 -2.507 -3.660 1.00 90.12 202 THR A N 1
ATOM 1594 C CA . THR A 1 202 ? -22.984 -2.659 -4.684 1.00 90.12 202 THR A CA 1
ATOM 1595 C C . THR A 1 202 ? -21.904 -1.588 -4.534 1.00 90.12 202 THR A C 1
ATOM 1597 O O . THR A 1 202 ? -22.148 -0.518 -3.981 1.00 90.12 202 THR A O 1
ATOM 1600 N N . ASP A 1 203 ? -20.689 -1.864 -5.017 1.00 88.25 203 ASP A N 1
ATOM 1601 C CA . ASP A 1 203 ? -19.539 -0.941 -4.962 1.00 88.25 203 ASP A CA 1
ATOM 1602 C C . ASP A 1 203 ? -19.212 -0.405 -3.557 1.00 88.25 203 ASP A C 1
ATOM 1604 O O . ASP A 1 203 ? -18.637 0.676 -3.398 1.00 88.25 203 ASP A O 1
ATOM 1608 N N . ARG A 1 204 ? -19.568 -1.169 -2.520 1.00 93.69 204 ARG A N 1
ATOM 1609 C CA . ARG A 1 204 ? -19.522 -0.744 -1.119 1.00 93.69 204 ARG A CA 1
ATOM 1610 C C . ARG A 1 204 ? -18.142 -0.239 -0.697 1.00 93.69 204 ARG A C 1
ATOM 1612 O O . ARG A 1 204 ? -18.027 0.870 -0.184 1.00 93.69 204 ARG A O 1
ATOM 1619 N N . THR A 1 205 ? -17.086 -0.988 -1.014 1.00 91.56 205 THR A N 1
ATOM 1620 C CA . THR A 1 205 ? -15.678 -0.592 -0.826 1.00 91.56 205 THR A CA 1
ATOM 1621 C C . THR A 1 205 ? -15.377 0.789 -1.423 1.00 91.56 205 THR A C 1
ATOM 1623 O O . THR A 1 205 ? -14.795 1.649 -0.759 1.00 91.56 205 THR A O 1
ATOM 1626 N N . THR A 1 206 ? -15.791 1.031 -2.670 1.00 88.31 206 THR A N 1
ATOM 1627 C CA . THR A 1 206 ? -15.554 2.300 -3.375 1.00 88.31 206 THR A CA 1
ATOM 1628 C C . THR A 1 206 ? -16.347 3.442 -2.753 1.00 88.31 206 THR A C 1
ATOM 1630 O O . THR A 1 206 ? -15.808 4.533 -2.568 1.00 88.31 206 THR A O 1
ATOM 1633 N N . TRP A 1 207 ? -17.607 3.199 -2.394 1.00 93.00 207 TRP A N 1
ATOM 1634 C CA . TRP A 1 207 ? -18.465 4.197 -1.764 1.00 93.00 207 TRP A CA 1
ATOM 1635 C C . TRP A 1 207 ? -17.919 4.636 -0.404 1.00 93.00 207 TRP A C 1
ATOM 1637 O O . TRP A 1 207 ? -17.785 5.832 -0.160 1.00 93.00 207 TRP A O 1
ATOM 1647 N N . TRP A 1 208 ? -17.524 3.691 0.453 1.00 94.81 208 TRP A N 1
ATOM 1648 C CA . TRP A 1 208 ? -16.958 3.998 1.770 1.00 94.81 208 TRP A CA 1
ATOM 1649 C C . TRP A 1 208 ? -15.626 4.736 1.658 1.00 94.81 208 TRP A C 1
ATOM 1651 O O . TRP A 1 208 ? -15.404 5.721 2.360 1.00 94.81 208 TRP A O 1
ATOM 1661 N N . ARG A 1 209 ? -14.771 4.328 0.712 1.00 90.75 209 ARG A N 1
ATOM 1662 C CA . ARG A 1 209 ? -13.547 5.059 0.360 1.00 90.75 209 ARG A CA 1
ATOM 1663 C C . ARG A 1 209 ? -13.845 6.518 0.012 1.00 90.75 209 ARG A C 1
ATOM 1665 O O . ARG A 1 209 ? -13.205 7.409 0.560 1.00 90.75 209 ARG A O 1
ATOM 1672 N N . GLN A 1 210 ? -14.819 6.763 -0.864 1.00 89.56 210 GLN A N 1
ATOM 1673 C CA . GLN A 1 210 ? -15.215 8.115 -1.273 1.00 89.56 210 GLN A CA 1
ATOM 1674 C C . GLN A 1 210 ? -15.887 8.907 -0.143 1.00 89.56 210 GLN A C 1
ATOM 1676 O O . GLN A 1 210 ? -15.753 10.126 -0.101 1.00 89.56 210 GLN A O 1
ATOM 1681 N N . LEU A 1 211 ? -16.569 8.236 0.789 1.00 93.81 211 LEU A N 1
ATOM 1682 C CA . LEU A 1 211 ? -17.149 8.871 1.971 1.00 93.81 211 LEU A CA 1
ATOM 1683 C C . LEU A 1 211 ? -16.083 9.328 2.969 1.00 93.81 211 LEU A C 1
ATOM 1685 O O . LEU A 1 211 ? -16.223 10.398 3.549 1.00 93.81 211 LEU A O 1
ATOM 1689 N N . ILE A 1 212 ? -15.032 8.530 3.167 1.00 93.81 212 ILE A N 1
ATOM 1690 C CA . ILE A 1 212 ? -13.971 8.802 4.145 1.00 93.81 212 ILE A CA 1
ATOM 1691 C C . ILE A 1 212 ? -12.920 9.778 3.589 1.00 93.81 212 ILE A C 1
ATOM 1693 O O . ILE A 1 212 ? -12.366 10.570 4.349 1.00 93.81 212 ILE A O 1
ATOM 1697 N N . ALA A 1 213 ? -12.659 9.760 2.275 1.00 89.38 213 ALA A N 1
ATOM 1698 C CA . ALA A 1 213 ? -11.622 10.573 1.625 1.00 89.38 213 ALA A CA 1
ATOM 1699 C C . ALA A 1 213 ? -11.633 12.078 1.983 1.00 89.38 213 ALA A C 1
ATOM 1701 O O . ALA A 1 213 ? -10.553 12.620 2.211 1.00 89.38 213 ALA A O 1
ATOM 1702 N N . PRO A 1 214 ? -12.790 12.767 2.096 1.00 91.38 214 PRO A N 1
ATOM 1703 C CA . PRO A 1 214 ? -12.835 14.199 2.410 1.00 91.38 214 PRO A CA 1
ATOM 1704 C C . PRO A 1 214 ? -12.456 14.561 3.855 1.00 91.38 214 PRO A C 1
ATOM 1706 O O . PRO A 1 214 ? -12.450 15.745 4.201 1.00 91.38 214 PRO A O 1
ATOM 1709 N N . PHE A 1 215 ? -12.209 13.574 4.721 1.00 92.06 215 PHE A N 1
ATOM 1710 C CA . PHE A 1 215 ? -11.849 13.784 6.120 1.00 92.06 215 PHE A CA 1
ATOM 1711 C C . PHE A 1 215 ? -10.333 13.639 6.311 1.00 92.06 215 PHE A C 1
ATOM 1713 O O . PHE A 1 215 ? -9.815 12.529 6.143 1.00 92.06 215 PHE A O 1
ATOM 1720 N N . PRO A 1 216 ? -9.623 14.721 6.693 1.00 90.56 216 PRO A N 1
ATOM 1721 C CA . PRO A 1 216 ? -8.217 14.664 7.089 1.00 90.56 216 PRO A CA 1
ATOM 1722 C C . PRO A 1 216 ? -7.942 13.600 8.159 1.00 90.56 216 PRO A C 1
ATOM 1724 O O . PRO A 1 216 ? -8.854 13.166 8.867 1.00 90.56 216 PRO A O 1
ATOM 1727 N N . ARG A 1 217 ? -6.681 13.165 8.283 1.00 86.19 217 ARG A N 1
ATOM 1728 C CA . ARG A 1 217 ? -6.286 12.083 9.205 1.00 86.19 217 ARG A CA 1
ATOM 1729 C C . ARG A 1 217 ? -6.644 12.387 10.662 1.00 86.19 217 ARG A C 1
ATOM 1731 O O . ARG A 1 217 ? -7.088 11.493 11.368 1.00 86.19 217 ARG A O 1
ATOM 1738 N N . ASP A 1 218 ? -6.468 13.634 11.069 1.00 88.25 218 ASP A N 1
ATOM 1739 C CA . ASP A 1 218 ? -6.731 14.180 12.401 1.00 88.25 218 ASP A CA 1
ATOM 1740 C C . ASP A 1 218 ? -8.205 14.557 12.632 1.00 88.25 218 ASP A C 1
ATOM 1742 O O . ASP A 1 218 ? -8.587 14.954 13.732 1.00 88.25 218 ASP A O 1
ATOM 1746 N N . HIS A 1 219 ? -9.064 14.422 11.619 1.00 94.00 219 HIS A N 1
ATOM 1747 C CA . HIS A 1 219 ? -10.472 14.762 11.756 1.00 94.00 219 HIS A CA 1
ATOM 1748 C C . HIS A 1 219 ? -11.205 13.719 12.622 1.00 94.00 219 HIS A C 1
ATOM 1750 O O . HIS A 1 219 ? -11.212 12.537 12.268 1.00 94.00 219 HIS A O 1
ATOM 1756 N N . PRO A 1 220 ? -11.947 14.118 13.675 1.00 94.94 220 PRO A N 1
ATOM 1757 C CA . PRO A 1 220 ? -12.540 13.187 14.647 1.00 94.94 220 PRO A CA 1
ATOM 1758 C C . PRO A 1 220 ? -13.581 12.224 14.048 1.00 94.94 220 PRO A C 1
ATOM 1760 O O . PRO A 1 220 ? -13.784 11.124 14.552 1.00 94.94 220 PRO A O 1
ATOM 1763 N N . LEU A 1 221 ? -14.230 12.598 12.939 1.00 96.25 221 LEU A N 1
ATOM 1764 C CA . LEU A 1 221 ? -15.142 11.690 12.224 1.00 96.25 221 LEU A CA 1
ATOM 1765 C C . LEU A 1 221 ? -14.442 10.547 11.482 1.00 96.25 221 LEU A C 1
ATOM 1767 O O . LEU A 1 221 ? -15.083 9.536 11.209 1.00 96.25 221 LEU A O 1
ATOM 1771 N N . ARG A 1 222 ? -13.157 10.675 11.139 1.00 95.69 222 ARG A N 1
ATOM 1772 C CA . ARG A 1 222 ? -12.446 9.641 10.383 1.00 95.69 222 ARG A CA 1
ATOM 1773 C C . ARG A 1 222 ? -12.359 8.308 11.145 1.00 95.69 222 ARG A C 1
ATOM 1775 O O . ARG A 1 222 ? -12.801 7.312 10.571 1.00 95.69 222 ARG A O 1
ATOM 1782 N N . PRO A 1 223 ? -11.875 8.243 12.405 1.00 96.69 223 PRO A N 1
ATOM 1783 C CA . PRO A 1 223 ? -11.863 6.989 13.161 1.00 96.69 223 PRO A CA 1
ATOM 1784 C C . PRO A 1 223 ? -13.273 6.441 13.411 1.00 96.69 223 PRO A C 1
ATOM 1786 O O . PRO A 1 223 ? -13.465 5.231 13.346 1.00 96.69 223 PRO A O 1
ATOM 1789 N N . LEU A 1 224 ? -14.285 7.302 13.591 1.00 97.19 224 LEU A N 1
ATOM 1790 C CA . LEU A 1 224 ? -15.682 6.867 13.710 1.00 97.19 224 LEU A CA 1
ATOM 1791 C C . LEU A 1 224 ? -16.158 6.145 12.443 1.00 97.19 224 LEU A C 1
ATOM 1793 O O . LEU A 1 224 ? -16.701 5.046 12.529 1.00 97.19 224 LEU A O 1
ATOM 1797 N N . LEU A 1 225 ? -15.947 6.737 11.263 1.00 97.75 225 LEU A N 1
ATOM 1798 C CA . LEU A 1 225 ? -16.341 6.123 9.992 1.00 97.75 225 LEU A CA 1
ATOM 1799 C C . LEU A 1 225 ? -15.563 4.828 9.722 1.00 97.75 225 LEU A C 1
ATOM 1801 O O . LEU A 1 225 ? -16.134 3.870 9.212 1.00 97.75 225 LEU A O 1
ATOM 1805 N N . LEU A 1 226 ? -14.283 4.770 10.090 1.00 97.25 226 LEU A N 1
ATOM 1806 C CA . LEU A 1 226 ? -13.467 3.562 9.955 1.00 97.25 226 LEU A CA 1
ATOM 1807 C C . LEU A 1 226 ? -13.899 2.445 10.911 1.00 97.25 226 LEU A C 1
ATOM 1809 O O . LEU A 1 226 ? -13.939 1.286 10.506 1.00 97.25 226 LEU A O 1
ATOM 1813 N N . ALA A 1 227 ? -14.291 2.778 12.141 1.00 97.81 227 ALA A N 1
ATOM 1814 C CA . ALA A 1 227 ? -14.875 1.817 13.072 1.00 97.81 227 ALA A CA 1
ATOM 1815 C C . ALA A 1 227 ? -16.219 1.275 12.558 1.00 97.81 227 ALA A C 1
ATOM 1817 O O . ALA A 1 227 ? -16.477 0.076 12.641 1.00 97.81 227 ALA A O 1
ATOM 1818 N N . GLU A 1 228 ? -17.058 2.127 11.961 1.00 98.00 228 GLU A N 1
ATOM 1819 C CA . GLU A 1 228 ? -18.291 1.674 11.310 1.00 98.00 228 GLU A CA 1
ATOM 1820 C C . GLU A 1 228 ? -18.005 0.776 10.101 1.00 98.00 228 GLU A C 1
ATOM 1822 O O . GLU A 1 228 ? -18.667 -0.249 9.956 1.00 98.00 228 GLU A O 1
ATOM 1827 N N . ALA A 1 229 ? -17.008 1.105 9.273 1.00 97.06 229 ALA A N 1
ATOM 1828 C CA . ALA A 1 229 ? -16.582 0.260 8.158 1.00 97.06 229 ALA A CA 1
ATOM 1829 C C . ALA A 1 229 ? -16.103 -1.123 8.637 1.00 97.06 229 ALA A C 1
ATOM 1831 O O . ALA A 1 229 ? -16.519 -2.138 8.076 1.00 97.06 229 ALA A O 1
ATOM 1832 N N . LEU A 1 230 ? -15.322 -1.163 9.724 1.00 97.44 230 LEU A N 1
ATOM 1833 C CA . LEU A 1 230 ? -14.864 -2.389 10.383 1.00 97.44 230 LEU A CA 1
ATOM 1834 C C . LEU A 1 230 ? -16.026 -3.248 10.887 1.00 97.44 230 LEU A C 1
ATOM 1836 O O . LEU A 1 230 ? -16.124 -4.418 10.519 1.00 97.44 230 LEU A O 1
ATOM 1840 N N . ASN A 1 231 ? -16.945 -2.666 11.661 1.00 97.56 231 ASN A N 1
ATOM 1841 C CA . ASN A 1 231 ? -18.126 -3.368 12.182 1.00 97.56 231 ASN A CA 1
ATOM 1842 C C . ASN A 1 231 ? -18.984 -3.966 11.059 1.00 97.56 231 ASN A C 1
ATOM 1844 O O . ASN A 1 231 ? -19.628 -5.002 11.213 1.00 97.56 231 ASN A O 1
ATOM 1848 N N . ARG A 1 232 ? -18.979 -3.296 9.910 1.00 96.88 232 ARG A N 1
ATOM 1849 C CA . ARG A 1 232 ? -19.744 -3.643 8.720 1.00 96.88 232 ARG A CA 1
ATOM 1850 C C . ARG A 1 232 ? -19.005 -4.556 7.746 1.00 96.88 232 ARG A C 1
ATOM 1852 O O . ARG A 1 232 ? -19.641 -4.990 6.782 1.00 96.88 232 ARG A O 1
ATOM 1859 N N . LYS A 1 233 ? -17.718 -4.841 7.978 1.00 96.50 233 LYS A N 1
ATOM 1860 C CA . LYS A 1 233 ? -16.838 -5.632 7.099 1.00 96.50 233 LYS A CA 1
ATOM 1861 C C . LYS A 1 233 ? -16.891 -5.127 5.652 1.00 96.50 233 LYS A C 1
ATOM 1863 O O . LYS A 1 233 ? -17.244 -5.858 4.728 1.00 96.50 233 LYS A O 1
ATOM 1868 N N . VAL A 1 234 ? -16.657 -3.829 5.473 1.00 95.81 234 VAL A N 1
ATOM 1869 C CA . VAL A 1 234 ? -16.757 -3.146 4.172 1.00 95.81 234 VAL A CA 1
ATOM 1870 C C . VAL A 1 234 ? -15.639 -3.564 3.222 1.00 95.81 234 VAL A C 1
ATOM 1872 O O . VAL A 1 234 ? -15.849 -3.633 2.007 1.00 95.81 234 VAL A O 1
ATOM 1875 N N . ASN A 1 235 ? -14.445 -3.786 3.761 1.00 93.88 235 ASN A N 1
ATOM 1876 C CA . ASN A 1 235 ? -13.249 -4.104 2.997 1.00 93.88 235 ASN A CA 1
ATOM 1877 C C . ASN A 1 235 ? -12.839 -5.579 3.189 1.00 93.88 235 ASN A C 1
ATOM 1879 O O . ASN A 1 235 ? -13.361 -6.262 4.073 1.00 93.88 235 ASN A O 1
ATOM 1883 N N . PRO A 1 236 ? -11.903 -6.100 2.366 1.00 93.38 236 PRO A N 1
ATOM 1884 C CA . PRO A 1 236 ? -11.341 -7.432 2.573 1.00 93.38 236 PRO A CA 1
ATOM 1885 C C . PRO A 1 236 ? -10.757 -7.619 3.987 1.00 93.38 236 PRO A C 1
ATOM 1887 O O . PRO A 1 236 ? -10.415 -6.625 4.638 1.00 93.38 236 PRO A O 1
ATOM 1890 N N . PRO A 1 237 ? -10.571 -8.872 4.448 1.00 96.06 237 PRO A N 1
ATOM 1891 C CA . PRO A 1 237 ? -10.080 -9.158 5.795 1.00 96.06 237 PRO A CA 1
ATOM 1892 C C . PRO A 1 237 ? -8.814 -8.370 6.172 1.00 96.06 237 PRO A C 1
ATOM 1894 O O . PRO A 1 237 ? -7.938 -8.105 5.337 1.00 96.06 237 PRO A O 1
ATOM 1897 N N . GLY A 1 238 ? -8.771 -7.925 7.428 1.00 95.12 238 GLY A N 1
ATOM 1898 C CA . GLY A 1 238 ? -7.730 -7.075 8.009 1.00 95.12 238 GLY A CA 1
ATOM 1899 C C . GLY A 1 238 ? -7.681 -5.611 7.538 1.00 95.12 238 GLY A C 1
ATOM 1900 O O . GLY A 1 238 ? -7.149 -4.768 8.260 1.00 95.12 238 GLY A O 1
ATOM 1901 N N . VAL A 1 239 ? -8.241 -5.256 6.373 1.00 94.00 239 VAL A N 1
ATOM 1902 C CA . VAL A 1 239 ? -8.083 -3.906 5.788 1.00 94.00 239 VAL A CA 1
ATOM 1903 C C . VAL A 1 239 ? -8.751 -2.826 6.640 1.00 94.00 239 VAL A C 1
ATOM 1905 O O . VAL A 1 239 ? -8.136 -1.797 6.910 1.00 94.00 239 VAL A O 1
ATOM 1908 N N . ASP A 1 240 ? -9.989 -3.052 7.086 1.00 96.06 240 ASP A N 1
ATOM 1909 C CA . ASP A 1 240 ? -10.710 -2.082 7.920 1.00 96.06 240 ASP A CA 1
ATOM 1910 C C . ASP A 1 240 ? -10.001 -1.833 9.259 1.00 96.06 240 ASP A C 1
ATOM 1912 O O . ASP A 1 240 ? -9.850 -0.686 9.681 1.00 96.06 240 ASP A O 1
ATOM 1916 N N . ALA A 1 241 ? -9.503 -2.900 9.890 1.00 97.56 241 ALA A N 1
ATOM 1917 C CA . ALA A 1 241 ? -8.782 -2.825 11.156 1.00 97.56 241 ALA A CA 1
ATOM 1918 C C . ALA A 1 241 ? -7.479 -2.024 11.013 1.00 97.56 241 ALA A C 1
ATOM 1920 O O . ALA A 1 241 ? -7.210 -1.132 11.812 1.00 97.56 241 ALA A O 1
ATOM 1921 N N . VAL A 1 242 ? -6.708 -2.276 9.953 1.00 96.50 242 VAL A N 1
ATOM 1922 C CA . VAL A 1 242 ? -5.463 -1.550 9.651 1.00 96.50 242 VAL A CA 1
ATOM 1923 C C . VAL A 1 242 ? -5.723 -0.075 9.359 1.00 96.50 242 VAL A C 1
ATOM 1925 O O . VAL A 1 242 ? -5.008 0.784 9.875 1.00 96.50 242 VAL A O 1
ATOM 1928 N N . ASN A 1 243 ? -6.767 0.243 8.589 1.00 94.50 243 ASN A N 1
ATOM 1929 C CA . ASN A 1 243 ? -7.136 1.634 8.335 1.00 94.50 243 ASN A CA 1
ATOM 1930 C C . ASN A 1 243 ? -7.523 2.359 9.631 1.00 94.50 243 ASN A C 1
ATOM 1932 O O . ASN A 1 243 ? -7.129 3.511 9.817 1.00 94.50 243 ASN A O 1
ATOM 1936 N N . LEU A 1 244 ? -8.260 1.690 10.527 1.00 96.69 244 LEU A N 1
ATOM 1937 C CA . LEU A 1 244 ? -8.595 2.230 11.841 1.00 96.69 244 LEU A CA 1
ATOM 1938 C C . LEU A 1 244 ? -7.330 2.457 12.681 1.00 96.69 244 LEU A C 1
ATOM 1940 O O . LEU A 1 244 ? -7.129 3.576 13.135 1.00 96.69 244 LEU A O 1
ATOM 1944 N N . ILE A 1 245 ? -6.433 1.469 12.800 1.00 96.56 245 ILE A N 1
ATOM 1945 C CA . ILE A 1 245 ? -5.150 1.599 13.524 1.00 96.56 245 ILE A CA 1
ATOM 1946 C C . ILE A 1 245 ? -4.356 2.822 13.041 1.00 96.56 245 ILE A C 1
ATOM 1948 O O . ILE A 1 245 ? -3.850 3.588 13.854 1.00 96.56 245 ILE A O 1
ATOM 1952 N N . LEU A 1 246 ? -4.279 3.048 11.725 1.00 93.00 246 LEU A N 1
ATOM 1953 C CA . LEU A 1 246 ? -3.574 4.201 11.153 1.00 93.00 246 LEU A CA 1
ATOM 1954 C C . LEU A 1 246 ? -4.237 5.553 11.463 1.00 93.00 246 LEU A C 1
ATOM 1956 O O . LEU A 1 246 ? -3.555 6.584 11.445 1.00 93.00 246 LEU A O 1
ATOM 1960 N N . ALA A 1 247 ? -5.551 5.576 11.688 1.00 94.06 247 ALA A N 1
ATOM 1961 C CA . ALA A 1 247 ? -6.312 6.788 11.987 1.00 94.06 247 ALA A CA 1
ATOM 1962 C C . ALA A 1 247 ? -6.385 7.109 13.486 1.00 94.06 247 ALA A C 1
ATOM 1964 O O . ALA A 1 247 ? -6.691 8.247 13.836 1.00 94.06 247 ALA A O 1
ATOM 1965 N N . LEU A 1 248 ? -6.122 6.134 14.357 1.00 95.12 248 LEU A N 1
ATOM 1966 C CA . LEU A 1 248 ? -6.149 6.329 15.800 1.00 95.12 248 LEU A CA 1
ATOM 1967 C C . LEU A 1 248 ? -4.863 7.015 16.295 1.00 95.12 248 LEU A C 1
ATOM 1969 O O . LEU A 1 248 ? -3.761 6.674 15.848 1.00 95.12 248 LEU A O 1
ATOM 1973 N N . PRO A 1 249 ? -4.973 7.962 17.242 1.00 93.19 249 PRO A N 1
ATOM 1974 C CA . PRO A 1 249 ? -3.834 8.414 18.026 1.00 93.19 249 PRO A CA 1
ATOM 1975 C C . PRO A 1 249 ? -3.136 7.249 18.757 1.00 93.19 249 PRO A C 1
ATOM 1977 O O . PRO A 1 249 ? -3.792 6.270 19.114 1.00 93.19 249 PRO A O 1
ATOM 1980 N N . PRO A 1 250 ? -1.825 7.361 19.043 1.00 88.88 250 PRO A N 1
ATOM 1981 C CA . PRO A 1 250 ? -1.066 6.377 19.819 1.00 88.88 250 PRO A CA 1
ATOM 1982 C C . PRO A 1 250 ? -1.732 5.888 21.113 1.00 88.88 250 PRO A C 1
ATOM 1984 O O . PRO A 1 250 ? -1.700 4.694 21.390 1.00 88.88 250 PRO A O 1
ATOM 1987 N N . GLU A 1 251 ? -2.334 6.805 21.869 1.00 93.12 251 GLU A N 1
ATOM 1988 C CA . GLU A 1 251 ? -2.914 6.558 23.199 1.00 93.12 251 GLU A CA 1
ATOM 1989 C C . GLU A 1 251 ? -4.424 6.272 23.151 1.00 93.12 251 GLU A C 1
ATOM 1991 O O . GLU A 1 251 ? -5.111 6.322 24.172 1.00 93.12 251 GLU A O 1
ATOM 1996 N N . ASP A 1 252 ? -4.986 6.040 21.962 1.00 96.06 252 ASP A N 1
ATOM 1997 C CA . ASP A 1 252 ? -6.427 5.861 21.824 1.00 96.06 252 ASP A CA 1
ATOM 1998 C C . ASP A 1 252 ? -6.879 4.505 22.407 1.00 96.06 252 ASP A C 1
ATOM 2000 O O . ASP A 1 252 ? -6.363 3.454 22.005 1.00 96.06 252 ASP A O 1
ATOM 2004 N N . PRO A 1 253 ? -7.880 4.478 23.310 1.00 96.25 253 PRO A N 1
ATOM 2005 C CA . PRO A 1 253 ? -8.360 3.241 23.928 1.00 96.25 253 PRO A CA 1
ATOM 2006 C C . PRO A 1 253 ? -8.991 2.254 22.930 1.00 96.25 253 PRO A C 1
ATOM 2008 O O . PRO A 1 253 ? -9.168 1.078 23.255 1.00 96.25 253 PRO A O 1
ATOM 2011 N N . ALA A 1 254 ? -9.330 2.686 21.711 1.00 96.56 254 ALA A N 1
ATOM 2012 C CA . ALA A 1 254 ? -9.817 1.807 20.654 1.00 96.56 254 ALA A CA 1
ATOM 2013 C C . ALA A 1 254 ? -8.695 1.011 19.958 1.00 96.56 254 ALA A C 1
ATOM 2015 O O . ALA A 1 254 ? -8.999 0.033 19.269 1.00 96.56 254 ALA A O 1
ATOM 2016 N N . LEU A 1 255 ? -7.415 1.369 20.144 1.00 97.50 255 LEU A N 1
ATOM 2017 C CA . LEU A 1 255 ? -6.290 0.723 19.459 1.00 97.50 255 LEU A CA 1
ATOM 2018 C C . LEU A 1 255 ? -6.207 -0.793 19.741 1.00 97.50 255 LEU A C 1
ATOM 2020 O O . LEU A 1 255 ? -6.179 -1.560 18.773 1.00 97.50 255 LEU A O 1
ATOM 2024 N N . PRO A 1 256 ? -6.266 -1.277 21.003 1.00 98.12 256 PRO A N 1
ATOM 2025 C CA . PRO A 1 256 ? -6.304 -2.715 21.291 1.00 98.12 256 PRO A CA 1
ATOM 2026 C C . PRO A 1 256 ? -7.484 -3.438 20.630 1.00 98.12 256 PRO A C 1
ATOM 2028 O O . PRO A 1 256 ? -7.340 -4.567 20.163 1.00 98.12 256 PRO A O 1
ATOM 2031 N N . THR A 1 257 ? -8.646 -2.782 20.549 1.00 98.00 257 THR A N 1
ATOM 2032 C CA . THR A 1 257 ? -9.846 -3.345 19.911 1.00 98.00 257 THR A CA 1
ATOM 2033 C C . THR A 1 257 ? -9.645 -3.506 18.405 1.00 98.00 257 THR A C 1
ATOM 2035 O O . THR A 1 257 ? -9.976 -4.553 17.854 1.00 98.00 257 THR A O 1
ATOM 2038 N N . ALA A 1 258 ? -9.050 -2.511 17.740 1.00 98.12 258 ALA A N 1
ATOM 2039 C CA . ALA A 1 258 ? -8.745 -2.579 16.314 1.00 98.12 258 ALA A CA 1
ATOM 2040 C C . ALA A 1 258 ? -7.708 -3.674 15.998 1.00 98.12 258 ALA A C 1
ATOM 2042 O O . ALA A 1 258 ? -7.882 -4.425 15.040 1.00 98.12 258 ALA A O 1
ATOM 2043 N N . VAL A 1 259 ? -6.667 -3.819 16.828 1.00 98.31 259 VAL A N 1
ATOM 2044 C CA . VAL A 1 259 ? -5.676 -4.901 16.686 1.00 98.31 259 VAL A CA 1
ATOM 2045 C C . VAL A 1 259 ? -6.307 -6.277 16.890 1.00 98.31 259 VAL A C 1
ATOM 2047 O O . VAL A 1 259 ? -6.062 -7.178 16.090 1.00 98.31 259 VAL A O 1
ATOM 2050 N N . ARG A 1 260 ? -7.158 -6.443 17.910 1.00 98.38 260 ARG A N 1
ATOM 2051 C CA . ARG A 1 260 ? -7.886 -7.701 18.135 1.00 98.38 260 ARG A CA 1
ATOM 2052 C C . ARG A 1 260 ? -8.770 -8.057 16.940 1.00 98.38 260 ARG A C 1
ATOM 2054 O O . ARG A 1 260 ? -8.698 -9.174 16.451 1.00 98.38 260 ARG A O 1
ATOM 2061 N N . ALA A 1 261 ? -9.494 -7.083 16.389 1.00 98.31 261 ALA A N 1
ATOM 2062 C CA . ALA A 1 261 ? -10.307 -7.292 15.193 1.00 98.31 261 ALA A CA 1
ATOM 2063 C C . ALA A 1 261 ? -9.482 -7.729 13.965 1.00 98.31 261 ALA A C 1
ATOM 2065 O O . ALA A 1 261 ? -9.996 -8.451 13.111 1.00 98.31 261 ALA A O 1
ATOM 2066 N N . TRP A 1 262 ? -8.213 -7.311 13.863 1.00 98.44 262 TRP A N 1
ATOM 2067 C CA . TRP A 1 262 ? -7.304 -7.834 12.843 1.00 98.44 262 TRP A CA 1
ATOM 2068 C C . TRP A 1 262 ? -6.893 -9.281 13.126 1.00 98.44 262 TRP A C 1
ATOM 2070 O O . TRP A 1 262 ? -6.955 -10.103 12.219 1.00 98.44 262 TRP A O 1
ATOM 2080 N N . LEU A 1 263 ? -6.500 -9.598 14.365 1.00 98.44 263 LEU A N 1
ATOM 2081 C CA . LEU A 1 263 ? -6.103 -10.953 14.776 1.00 98.44 263 LEU A CA 1
ATOM 2082 C C . LEU A 1 263 ? -7.239 -11.974 14.611 1.00 98.44 263 LEU A C 1
ATOM 2084 O O . LEU A 1 263 ? -6.976 -13.120 14.253 1.00 98.44 263 LEU A O 1
ATOM 2088 N N . ASP A 1 264 ? -8.485 -11.547 14.816 1.00 98.12 264 ASP A N 1
ATOM 2089 C CA . ASP A 1 264 ? -9.680 -12.379 14.648 1.00 98.12 264 ASP A CA 1
ATOM 2090 C C . ASP A 1 264 ? -10.038 -12.620 13.169 1.00 98.12 264 ASP A C 1
ATOM 2092 O O . ASP A 1 264 ? -10.745 -13.575 12.845 1.00 98.12 264 ASP A O 1
ATOM 2096 N N . ASN A 1 265 ? -9.590 -11.751 12.256 1.00 97.88 265 ASN A N 1
ATOM 2097 C CA . ASN A 1 265 ? -9.912 -11.834 10.828 1.00 97.88 265 ASN A CA 1
ATOM 2098 C C . ASN A 1 265 ? -8.768 -11.314 9.926 1.00 97.88 265 ASN A C 1
ATOM 2100 O O . ASN A 1 265 ? -8.958 -10.334 9.186 1.00 97.88 265 ASN A O 1
ATOM 2104 N N . PRO A 1 266 ? -7.576 -11.941 9.977 1.00 97.88 266 PRO A N 1
ATOM 2105 C CA . PRO A 1 266 ? -6.444 -11.570 9.136 1.00 97.88 266 PRO A CA 1
ATOM 2106 C C . PRO A 1 266 ? -6.708 -11.930 7.659 1.00 97.88 266 PRO A C 1
ATOM 2108 O O . PRO A 1 266 ? -7.592 -12.735 7.361 1.00 97.88 266 PRO A O 1
ATOM 2111 N N . PRO A 1 267 ? -5.937 -11.383 6.697 1.00 96.88 267 PRO A N 1
ATOM 2112 C CA . PRO A 1 267 ? -6.054 -11.727 5.273 1.00 96.88 267 PRO A CA 1
ATOM 2113 C C . PRO A 1 267 ? -5.940 -13.217 4.936 1.00 96.88 267 PRO A C 1
ATOM 2115 O O . PRO A 1 267 ? -6.469 -13.637 3.912 1.00 96.88 267 PRO A O 1
ATOM 2118 N N . ALA A 1 268 ? -5.212 -13.969 5.757 1.00 97.69 268 ALA A N 1
ATOM 2119 C CA . ALA A 1 268 ? -4.964 -15.401 5.641 1.00 97.69 268 ALA A CA 1
ATOM 2120 C C . ALA A 1 268 ? -4.822 -15.979 7.049 1.00 97.69 268 ALA A C 1
ATOM 2122 O O . ALA A 1 268 ? -4.447 -15.245 7.960 1.00 97.69 268 ALA A O 1
ATOM 2123 N N . ALA A 1 269 ? -5.048 -17.279 7.233 1.00 98.06 269 ALA A N 1
ATOM 2124 C CA . ALA A 1 269 ? -4.710 -17.935 8.497 1.00 98.06 269 ALA A CA 1
ATOM 2125 C C . ALA A 1 269 ? -3.182 -17.997 8.692 1.00 98.06 269 ALA A C 1
ATOM 2127 O O . ALA A 1 269 ? -2.428 -18.025 7.718 1.00 98.06 269 ALA A O 1
ATOM 2128 N N . LEU A 1 270 ? -2.710 -18.069 9.942 1.00 98.06 270 LEU A N 1
ATOM 2129 C CA . LEU A 1 270 ? -1.269 -18.087 10.238 1.00 98.06 270 LEU A CA 1
ATOM 2130 C C . LEU A 1 270 ? -0.503 -19.220 9.511 1.00 98.06 270 LEU A C 1
ATOM 2132 O O . LEU A 1 270 ? 0.512 -18.905 8.891 1.00 98.06 270 LEU A O 1
ATOM 2136 N N . PRO A 1 271 ? -0.991 -20.481 9.453 1.00 97.94 271 PRO A N 1
ATOM 2137 C CA . PRO A 1 27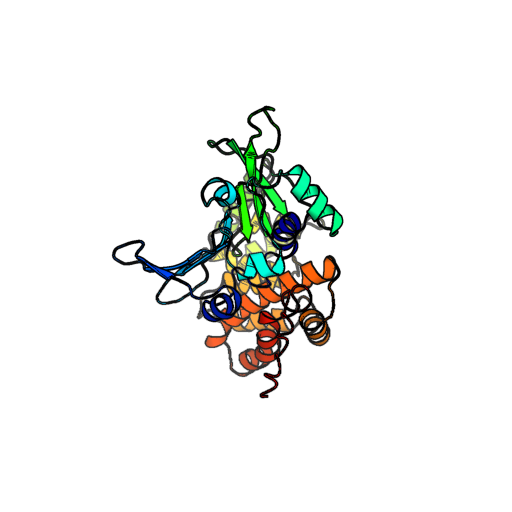1 ? -0.303 -21.541 8.703 1.00 97.94 271 PRO A CA 1
ATOM 2138 C C . PRO A 1 271 ? -0.200 -21.265 7.195 1.00 97.94 271 PRO A C 1
ATOM 2140 O O . PRO A 1 271 ? 0.773 -21.632 6.537 1.00 97.94 271 PRO A O 1
ATOM 2143 N N . GLU A 1 272 ? -1.199 -20.592 6.620 1.00 97.94 272 GLU A N 1
ATOM 2144 C CA . GLU A 1 272 ? -1.141 -20.168 5.223 1.00 97.94 272 GLU A CA 1
ATOM 2145 C C . GLU A 1 272 ? -0.119 -19.040 5.035 1.00 97.94 272 GLU A C 1
ATOM 2147 O O . GLU A 1 272 ? 0.658 -19.076 4.083 1.00 97.94 272 GLU A O 1
ATOM 2152 N N . ALA A 1 273 ? -0.062 -18.073 5.952 1.00 97.56 273 ALA A N 1
ATOM 2153 C CA . ALA A 1 273 ? 0.933 -17.004 5.922 1.00 97.56 273 ALA A CA 1
ATOM 2154 C C . ALA A 1 273 ? 2.372 -17.541 6.059 1.00 97.56 273 ALA A C 1
ATOM 2156 O O . ALA A 1 273 ? 3.268 -17.078 5.350 1.00 97.56 273 ALA A O 1
ATOM 2157 N N . GLU A 1 274 ? 2.593 -18.555 6.901 1.00 96.88 274 GLU A N 1
ATOM 2158 C CA . GLU A 1 274 ? 3.862 -19.290 7.000 1.00 96.88 274 GLU A CA 1
ATOM 2159 C C . GLU A 1 274 ? 4.236 -19.946 5.666 1.00 96.88 274 GLU A C 1
ATOM 2161 O O . GLU A 1 274 ? 5.355 -19.780 5.169 1.00 96.88 274 GLU A O 1
ATOM 2166 N N . ARG A 1 275 ? 3.278 -20.630 5.029 1.00 96.62 275 ARG A N 1
ATOM 2167 C CA . ARG A 1 275 ? 3.468 -21.223 3.700 1.00 96.62 275 ARG A CA 1
ATOM 2168 C C . ARG A 1 275 ? 3.819 -20.164 2.652 1.00 96.62 275 ARG A C 1
ATOM 2170 O O . ARG A 1 275 ? 4.711 -20.398 1.843 1.00 96.62 275 ARG A O 1
ATOM 2177 N N . LEU A 1 276 ? 3.170 -19.000 2.664 1.00 95.94 276 LEU A N 1
ATOM 2178 C CA . LEU A 1 276 ? 3.478 -17.892 1.750 1.00 95.94 276 LEU A CA 1
ATOM 2179 C C . LEU A 1 276 ? 4.883 -17.313 1.983 1.00 95.94 276 LEU A C 1
ATOM 2181 O O . LEU A 1 276 ? 5.569 -16.948 1.030 1.00 95.94 276 LEU A O 1
ATOM 2185 N N . ALA A 1 277 ? 5.333 -17.242 3.236 1.00 95.44 277 ALA A N 1
ATOM 2186 C CA . ALA A 1 277 ? 6.648 -16.716 3.598 1.00 95.44 277 ALA A CA 1
ATOM 2187 C C . ALA A 1 277 ? 7.811 -17.658 3.227 1.00 95.44 277 ALA A C 1
ATOM 2189 O O . ALA A 1 277 ? 8.930 -17.195 2.984 1.00 95.44 277 ALA A O 1
ATOM 2190 N N . HIS A 1 278 ? 7.554 -18.968 3.181 1.00 93.44 278 HIS A N 1
ATOM 2191 C CA . HIS A 1 278 ? 8.582 -20.004 3.010 1.00 93.44 278 HIS A CA 1
ATOM 2192 C C . HIS A 1 278 ? 8.407 -20.876 1.762 1.00 93.44 278 HIS A C 1
ATOM 2194 O O . HIS A 1 278 ? 9.241 -21.742 1.494 1.00 93.44 278 HIS A O 1
ATOM 2200 N N . GLY A 1 279 ? 7.343 -20.652 0.993 1.00 88.88 279 GLY A N 1
ATOM 2201 C CA . GLY A 1 279 ? 7.032 -21.412 -0.208 1.00 88.88 279 GLY A CA 1
ATOM 2202 C C . GLY A 1 279 ? 8.099 -21.269 -1.301 1.00 88.88 279 GLY A C 1
ATOM 2203 O O . GLY A 1 279 ? 8.792 -20.253 -1.376 1.00 88.88 279 GLY A O 1
ATOM 2204 N N . PRO A 1 280 ? 8.236 -22.273 -2.184 1.00 86.69 280 PRO A N 1
ATOM 2205 C CA . PRO A 1 280 ? 9.224 -22.249 -3.264 1.00 86.69 280 PRO A CA 1
ATOM 2206 C C . PRO A 1 280 ? 8.843 -21.307 -4.417 1.00 86.69 280 PRO A C 1
ATOM 2208 O O . PRO A 1 280 ? 9.704 -20.932 -5.208 1.00 86.69 280 PRO A O 1
ATOM 2211 N N . SER A 1 281 ? 7.561 -20.956 -4.536 1.00 91.44 281 SER A N 1
ATOM 2212 C CA . SER A 1 281 ? 7.002 -20.094 -5.577 1.00 91.44 281 SER A CA 1
ATOM 2213 C C . SER A 1 281 ? 5.666 -19.519 -5.117 1.00 91.44 281 SER A C 1
ATOM 2215 O O . SER A 1 281 ? 5.019 -20.108 -4.251 1.00 91.44 281 SER A O 1
ATOM 2217 N N . LEU A 1 282 ? 5.231 -18.421 -5.736 1.00 95.00 282 LEU A N 1
ATOM 2218 C CA . LEU A 1 282 ? 3.917 -17.822 -5.505 1.00 95.00 282 LEU A CA 1
ATOM 2219 C C . LEU A 1 282 ? 3.191 -17.627 -6.836 1.00 95.00 282 LEU A C 1
ATOM 2221 O O . LEU A 1 282 ? 3.775 -17.163 -7.817 1.00 95.00 282 LEU A O 1
ATOM 2225 N N . THR A 1 283 ? 1.908 -17.953 -6.849 1.00 95.88 283 THR A N 1
ATOM 2226 C CA . THR A 1 283 ? 0.960 -17.540 -7.884 1.00 95.88 283 THR A CA 1
ATOM 2227 C C . THR A 1 283 ? 0.672 -16.031 -7.782 1.00 95.88 283 THR A C 1
ATOM 2229 O O . THR A 1 283 ? 0.981 -15.403 -6.764 1.00 95.88 283 THR A O 1
ATOM 2232 N N . PRO A 1 284 ? 0.058 -15.408 -8.803 1.00 95.56 284 PRO A N 1
ATOM 2233 C CA . PRO A 1 284 ? -0.265 -13.980 -8.763 1.00 95.56 284 PRO A CA 1
ATOM 2234 C C . PRO A 1 284 ? -1.154 -13.583 -7.574 1.00 95.56 284 PRO A C 1
ATOM 2236 O O . PRO A 1 284 ? -0.911 -12.557 -6.939 1.00 95.56 284 PRO A O 1
ATOM 2239 N N . ASP A 1 285 ? -2.139 -14.408 -7.217 1.00 96.31 285 ASP A N 1
ATOM 2240 C CA . ASP A 1 285 ? -3.019 -14.141 -6.072 1.00 96.31 285 ASP A CA 1
ATOM 2241 C C . ASP A 1 285 ? -2.287 -14.279 -4.734 1.00 96.31 285 ASP A C 1
ATOM 2243 O O . ASP A 1 285 ? -2.478 -13.465 -3.831 1.00 96.31 285 ASP A O 1
ATOM 2247 N N . GLU A 1 286 ? -1.362 -15.231 -4.628 1.00 96.69 286 GLU A N 1
ATOM 2248 C CA . GLU A 1 286 ? -0.504 -15.386 -3.454 1.00 96.69 286 GLU A CA 1
ATOM 2249 C C . GLU A 1 286 ? 0.498 -14.238 -3.302 1.00 96.69 286 GLU A C 1
ATOM 2251 O O . GLU A 1 286 ? 0.809 -13.851 -2.176 1.00 96.69 286 GLU A O 1
ATOM 2256 N N . ILE A 1 287 ? 0.972 -13.641 -4.401 1.00 95.50 287 ILE A N 1
ATOM 2257 C CA . ILE A 1 287 ? 1.775 -12.409 -4.366 1.00 95.50 287 ILE A CA 1
ATOM 2258 C C . ILE A 1 287 ? 0.937 -11.250 -3.813 1.00 95.50 287 ILE A C 1
ATOM 2260 O O . ILE A 1 287 ? 1.392 -10.550 -2.907 1.00 95.50 287 ILE A O 1
ATOM 2264 N N . ARG A 1 288 ? -0.302 -11.068 -4.291 1.00 94.19 288 ARG A N 1
ATOM 2265 C CA . ARG A 1 288 ? -1.222 -10.032 -3.778 1.00 94.19 288 ARG A CA 1
ATOM 2266 C C . ARG A 1 288 ? -1.521 -10.218 -2.296 1.00 94.19 288 ARG A C 1
ATOM 2268 O O . ARG A 1 288 ? -1.504 -9.252 -1.532 1.00 94.19 288 ARG A O 1
ATOM 2275 N N . LEU A 1 289 ? -1.777 -11.457 -1.885 1.00 95.69 289 LEU A N 1
ATOM 2276 C CA . LEU A 1 289 ? -2.039 -11.805 -0.494 1.00 95.69 289 LEU A CA 1
ATOM 2277 C C . LEU A 1 289 ? -0.801 -11.577 0.380 1.00 95.69 289 LEU A C 1
ATOM 2279 O O . LEU A 1 289 ? -0.901 -10.930 1.419 1.00 95.69 289 LEU A O 1
ATOM 2283 N N . SER A 1 290 ? 0.375 -12.016 -0.075 1.00 95.75 290 SER A N 1
ATOM 2284 C CA . SER A 1 290 ? 1.650 -11.802 0.621 1.00 95.75 290 SER A CA 1
ATOM 2285 C C . SER A 1 290 ? 1.978 -10.319 0.773 1.00 95.75 290 SER A C 1
ATOM 2287 O O . SER A 1 290 ? 2.427 -9.901 1.839 1.00 95.75 290 SER A O 1
ATOM 2289 N N . ARG A 1 291 ? 1.717 -9.509 -0.265 1.00 94.12 291 ARG A N 1
ATOM 2290 C CA . ARG A 1 291 ? 1.856 -8.048 -0.206 1.00 94.12 291 ARG A CA 1
ATOM 2291 C C . ARG A 1 291 ? 0.958 -7.464 0.871 1.00 94.12 291 ARG A C 1
ATOM 2293 O O . ARG A 1 291 ? 1.447 -6.779 1.763 1.00 94.12 291 ARG A O 1
ATOM 2300 N N . ARG A 1 292 ? -0.338 -7.782 0.814 1.00 93.69 292 ARG A N 1
ATOM 2301 C CA . ARG A 1 292 ? -1.324 -7.292 1.779 1.00 93.69 292 ARG A CA 1
ATOM 2302 C C . ARG A 1 292 ? -0.948 -7.679 3.208 1.00 93.69 292 ARG A C 1
ATOM 2304 O O . ARG A 1 292 ? -0.994 -6.827 4.085 1.00 93.69 292 ARG A O 1
ATOM 2311 N N . LEU A 1 293 ? -0.561 -8.933 3.442 1.00 95.81 293 LEU A N 1
ATOM 2312 C CA . LEU A 1 293 ? -0.107 -9.398 4.754 1.00 95.81 293 LEU A CA 1
ATOM 2313 C C . LEU A 1 293 ? 1.096 -8.594 5.241 1.00 95.81 293 LEU A C 1
ATOM 2315 O O . LEU A 1 293 ? 1.075 -8.087 6.356 1.00 95.81 293 LEU A O 1
ATOM 2319 N N . ARG A 1 294 ? 2.123 -8.433 4.403 1.00 94.44 294 ARG A N 1
ATOM 2320 C CA . ARG A 1 294 ? 3.342 -7.702 4.764 1.00 94.44 294 ARG A CA 1
ATOM 2321 C C . ARG A 1 294 ? 3.051 -6.255 5.166 1.00 94.44 294 ARG A C 1
ATOM 2323 O O . ARG A 1 294 ? 3.535 -5.809 6.205 1.00 94.44 294 ARG A O 1
ATOM 2330 N N . ASP A 1 295 ? 2.227 -5.574 4.379 1.00 92.00 295 ASP A N 1
ATOM 2331 C CA . ASP A 1 295 ? 1.785 -4.200 4.622 1.00 92.00 295 ASP A CA 1
ATOM 2332 C C . ASP A 1 295 ? 1.000 -4.076 5.936 1.00 92.00 295 ASP A C 1
ATOM 2334 O O . ASP A 1 295 ? 1.295 -3.235 6.784 1.00 92.00 295 ASP A O 1
ATOM 2338 N N . GLN A 1 296 ? 0.037 -4.970 6.166 1.00 95.31 296 GLN A N 1
ATOM 2339 C CA . GLN A 1 296 ? -0.770 -4.948 7.385 1.00 95.31 296 GLN A CA 1
ATOM 2340 C C . GLN A 1 296 ? 0.049 -5.302 8.640 1.00 95.31 296 GLN A C 1
ATOM 2342 O O . GLN A 1 296 ? -0.087 -4.637 9.666 1.00 95.31 296 GLN A O 1
ATOM 2347 N N . ILE A 1 297 ? 0.958 -6.282 8.556 1.00 96.31 297 ILE A N 1
ATOM 2348 C CA . ILE A 1 297 ? 1.873 -6.643 9.652 1.00 96.31 297 ILE A CA 1
ATOM 2349 C C . ILE A 1 297 ? 2.803 -5.478 9.991 1.00 96.31 297 ILE A C 1
ATOM 2351 O O . ILE A 1 297 ? 3.0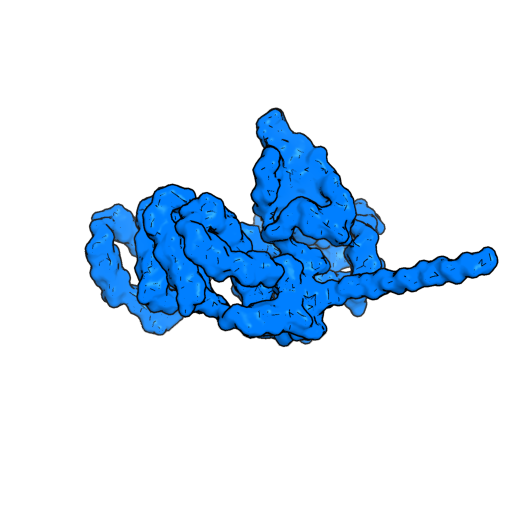87 -5.249 11.168 1.00 96.31 297 ILE A O 1
ATOM 2355 N N . HIS A 1 298 ? 3.265 -4.716 8.995 1.00 93.81 298 HIS A N 1
ATOM 2356 C CA . HIS A 1 298 ? 4.068 -3.521 9.243 1.00 93.81 298 HIS A CA 1
ATOM 2357 C C . HIS A 1 298 ? 3.310 -2.497 10.102 1.00 93.81 298 HIS A C 1
ATOM 2359 O O . HIS A 1 298 ? 3.845 -2.052 11.119 1.00 93.81 298 HIS A O 1
ATOM 2365 N N . VAL A 1 299 ? 2.050 -2.202 9.760 1.00 93.75 299 VAL A N 1
ATOM 2366 C CA . VAL A 1 299 ? 1.200 -1.294 10.551 1.00 93.75 299 VAL A CA 1
ATOM 2367 C C . VAL A 1 299 ? 1.014 -1.803 11.984 1.00 93.75 299 VAL A C 1
ATOM 2369 O O . VAL A 1 299 ? 1.194 -1.046 12.938 1.00 93.75 299 VAL A O 1
ATOM 2372 N N . LEU A 1 300 ? 0.718 -3.093 12.155 1.00 95.88 300 LEU A N 1
ATOM 2373 C CA . LEU A 1 300 ? 0.549 -3.711 13.477 1.00 95.88 300 LEU A CA 1
ATOM 2374 C C . LEU A 1 300 ? 1.837 -3.672 14.306 1.00 95.88 300 LEU A C 1
ATOM 2376 O O . LEU A 1 300 ? 1.798 -3.427 15.510 1.00 95.88 300 LEU A O 1
ATOM 2380 N N . THR A 1 301 ? 2.989 -3.868 13.663 1.00 94.38 301 THR A N 1
ATOM 2381 C CA . THR A 1 301 ? 4.299 -3.791 14.325 1.00 94.38 301 THR A CA 1
ATOM 2382 C C . THR A 1 301 ? 4.549 -2.388 14.876 1.00 94.38 301 THR A C 1
ATOM 2384 O O . THR A 1 301 ? 5.033 -2.261 15.998 1.00 94.38 301 THR A O 1
ATOM 2387 N N . GLY A 1 302 ? 4.162 -1.342 14.138 1.00 92.56 302 GLY A N 1
ATOM 2388 C CA . GLY A 1 302 ? 4.255 0.045 14.604 1.00 92.56 302 GLY A CA 1
ATOM 2389 C C . GLY A 1 302 ? 3.345 0.360 15.799 1.00 92.56 302 GLY A C 1
ATOM 2390 O O . GLY A 1 302 ? 3.685 1.201 16.628 1.00 92.56 302 GLY A O 1
ATOM 2391 N N . ALA A 1 303 ? 2.216 -0.342 15.934 1.00 93.81 303 ALA A N 1
ATOM 2392 C CA . ALA A 1 303 ? 1.327 -0.217 17.091 1.00 93.81 303 ALA A CA 1
ATOM 2393 C C . ALA A 1 303 ? 1.840 -0.966 18.338 1.00 93.81 303 ALA A C 1
ATOM 2395 O O . ALA A 1 303 ? 1.451 -0.626 19.453 1.00 93.81 303 ALA A O 1
ATOM 2396 N N . ASN A 1 304 ? 2.724 -1.957 18.164 1.00 93.50 304 ASN A N 1
ATOM 2397 C CA . ASN A 1 304 ? 3.114 -2.916 19.201 1.00 93.50 304 ASN A CA 1
ATOM 2398 C C . ASN A 1 304 ? 3.563 -2.319 20.550 1.00 93.50 304 ASN A C 1
ATOM 2400 O O . ASN A 1 304 ? 3.125 -2.842 21.571 1.00 93.50 304 ASN A O 1
ATOM 2404 N N . PRO A 1 305 ? 4.383 -1.248 20.612 1.00 94.06 305 PRO A N 1
ATOM 2405 C CA . PRO A 1 305 ? 4.847 -0.696 21.892 1.00 94.06 305 PRO A CA 1
ATOM 2406 C C . PRO A 1 305 ? 3.731 -0.178 22.815 1.00 94.06 305 PRO A C 1
ATOM 2408 O O . PRO A 1 305 ? 3.997 0.124 23.972 1.00 94.06 305 PRO A O 1
ATOM 2411 N N . ARG A 1 306 ? 2.504 -0.042 22.299 1.00 93.19 306 ARG A N 1
ATOM 2412 C CA . ARG A 1 306 ? 1.345 0.564 22.975 1.00 93.19 306 ARG A CA 1
ATOM 2413 C C . ARG A 1 306 ? 0.262 -0.459 23.314 1.00 93.19 306 ARG A C 1
ATOM 2415 O O . ARG A 1 306 ? -0.809 -0.098 23.790 1.00 93.19 306 ARG A O 1
ATOM 2422 N N . LEU A 1 307 ? 0.498 -1.732 23.003 1.00 96.44 307 LEU A N 1
ATOM 2423 C CA . LEU A 1 307 ? -0.489 -2.783 23.201 1.00 96.44 307 LEU A CA 1
ATOM 2424 C C . LEU A 1 307 ? -0.327 -3.445 24.573 1.00 96.44 307 LEU A C 1
ATOM 2426 O O . LEU A 1 307 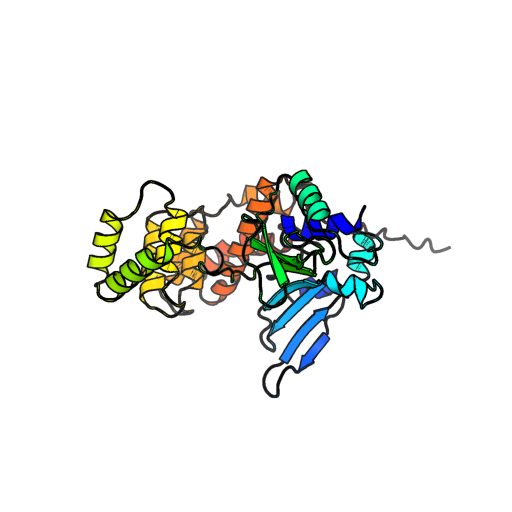? 0.795 -3.590 25.061 1.00 96.44 307 LEU A O 1
ATOM 2430 N N . PRO A 1 308 ? -1.434 -3.923 25.168 1.00 97.38 308 PRO A N 1
ATOM 2431 C CA . PRO A 1 308 ? -1.391 -4.911 26.237 1.00 97.38 308 PRO A CA 1
ATOM 2432 C C . PRO A 1 308 ? -0.488 -6.103 25.885 1.00 97.38 308 PRO A C 1
ATOM 2434 O O . PRO A 1 308 ? -0.407 -6.516 24.725 1.00 97.38 308 PRO A O 1
ATOM 2437 N N . HIS A 1 309 ? 0.181 -6.663 26.896 1.00 97.38 309 HIS A N 1
ATOM 2438 C CA . HIS A 1 309 ? 1.188 -7.716 26.719 1.00 97.38 309 HIS A CA 1
ATOM 2439 C C . HIS A 1 309 ? 0.654 -8.951 25.972 1.00 97.38 309 HIS A C 1
ATOM 2441 O O . HIS A 1 309 ? 1.352 -9.519 25.137 1.00 97.38 309 HIS A O 1
ATOM 2447 N N . ASP A 1 310 ? -0.584 -9.365 26.240 1.00 98.12 310 ASP A N 1
ATOM 2448 C CA . ASP A 1 310 ? -1.243 -10.492 25.573 1.00 98.12 310 ASP A CA 1
ATOM 2449 C C . ASP A 1 310 ? -1.410 -10.261 24.063 1.00 98.12 310 ASP A C 1
ATOM 2451 O O . ASP A 1 310 ? -1.089 -11.139 23.262 1.00 98.12 310 ASP A O 1
ATOM 2455 N N . LEU A 1 311 ? -1.841 -9.062 23.659 1.00 97.94 311 LEU A N 1
ATOM 2456 C CA . LEU A 1 311 ? -1.976 -8.698 22.247 1.00 97.94 311 LEU A CA 1
ATOM 2457 C C . LEU A 1 311 ? -0.616 -8.544 21.563 1.00 97.94 311 LEU A C 1
ATOM 2459 O O . LEU A 1 311 ? -0.453 -8.965 20.417 1.00 97.94 311 LEU A O 1
ATOM 2463 N N . ALA A 1 312 ? 0.364 -7.966 22.262 1.00 97.75 312 ALA A N 1
ATOM 2464 C CA . ALA A 1 312 ? 1.728 -7.854 21.759 1.00 97.75 312 ALA A CA 1
ATOM 2465 C C . ALA A 1 312 ? 2.329 -9.240 21.462 1.00 97.75 312 ALA A C 1
ATOM 2467 O O . ALA A 1 312 ? 2.866 -9.441 20.369 1.00 97.75 312 ALA A O 1
ATOM 2468 N N . ALA A 1 313 ? 2.154 -10.195 22.385 1.00 97.94 313 ALA A N 1
ATOM 2469 C CA . ALA A 1 313 ? 2.591 -11.583 22.234 1.00 97.94 313 ALA A CA 1
ATOM 2470 C C . ALA A 1 313 ? 1.843 -12.311 21.102 1.00 97.94 313 ALA A C 1
ATOM 2472 O O . ALA A 1 313 ? 2.454 -13.031 20.314 1.00 97.94 313 ALA A O 1
ATOM 2473 N N . ALA A 1 314 ? 0.534 -12.080 20.955 1.00 98.25 314 ALA A N 1
ATOM 2474 C CA . ALA A 1 314 ? -0.255 -12.655 19.862 1.00 98.25 314 ALA A CA 1
ATOM 2475 C C . ALA A 1 314 ? 0.199 -12.178 18.465 1.00 98.25 314 ALA A C 1
ATOM 2477 O O . ALA A 1 314 ? 0.006 -12.885 17.474 1.00 98.25 314 ALA A O 1
ATOM 2478 N N . LEU A 1 315 ? 0.824 -10.998 18.366 1.00 97.88 315 LEU A N 1
ATOM 2479 C CA . LEU A 1 315 ? 1.377 -10.480 17.111 1.00 97.88 315 LEU A CA 1
ATOM 2480 C C . LEU A 1 315 ? 2.774 -11.019 16.775 1.00 97.88 315 LEU A C 1
ATOM 2482 O O . LEU A 1 315 ? 3.189 -10.906 15.622 1.00 97.88 315 LEU A O 1
ATOM 2486 N N . ASP A 1 316 ? 3.517 -11.580 17.728 1.00 97.38 316 ASP A N 1
ATOM 2487 C CA . ASP A 1 316 ? 4.912 -11.985 17.505 1.00 97.38 316 ASP A CA 1
ATOM 2488 C C . ASP A 1 316 ? 5.099 -13.008 16.370 1.00 97.38 316 ASP A C 1
ATOM 2490 O O . ASP A 1 316 ? 5.979 -12.781 15.528 1.00 97.38 316 ASP A O 1
ATOM 2494 N N . PRO A 1 317 ? 4.258 -14.057 16.234 1.00 98.12 317 PRO A N 1
ATOM 2495 C CA . PRO A 1 317 ? 4.347 -14.972 15.097 1.00 98.12 317 PRO A CA 1
ATOM 2496 C C . PRO A 1 317 ? 4.191 -14.249 13.754 1.00 98.12 317 PRO A C 1
ATOM 2498 O O . PRO A 1 317 ? 4.934 -14.508 12.812 1.00 98.12 317 PRO A O 1
ATOM 2501 N N . TRP A 1 318 ? 3.286 -13.271 13.675 1.00 98.12 318 TRP A N 1
ATOM 2502 C CA . TRP A 1 318 ? 3.060 -12.482 12.464 1.00 98.12 318 TRP A CA 1
ATOM 2503 C C . TRP A 1 318 ? 4.252 -11.581 12.130 1.00 98.12 318 TRP A C 1
ATOM 2505 O O . TRP A 1 318 ? 4.687 -11.533 10.976 1.00 98.12 318 TRP A O 1
ATOM 2515 N N . LYS A 1 319 ? 4.833 -10.903 13.130 1.00 96.19 319 LYS A N 1
ATOM 2516 C CA . LYS A 1 319 ? 6.026 -10.053 12.950 1.00 96.19 319 LYS A CA 1
ATOM 2517 C C . LYS A 1 319 ? 7.194 -10.846 12.366 1.00 96.19 319 LYS A C 1
ATOM 2519 O O . LYS A 1 319 ? 7.889 -10.343 11.481 1.00 96.19 319 LYS A O 1
ATOM 2524 N N . ALA A 1 320 ? 7.376 -12.089 12.818 1.00 96.00 320 ALA A N 1
ATOM 2525 C CA . ALA A 1 320 ? 8.442 -12.971 12.351 1.00 96.00 320 ALA A CA 1
ATOM 2526 C C . ALA A 1 320 ? 8.323 -13.336 10.856 1.00 96.00 320 ALA A C 1
ATOM 2528 O O . ALA A 1 320 ? 9.341 -13.554 10.195 1.00 96.00 320 ALA A O 1
ATOM 2529 N N . LEU A 1 321 ? 7.108 -13.349 10.292 1.00 95.88 321 LEU A N 1
ATOM 2530 C CA . LEU A 1 321 ? 6.879 -13.647 8.872 1.00 95.88 321 LEU A CA 1
ATOM 2531 C C . LEU A 1 321 ? 7.228 -12.481 7.941 1.00 95.88 321 LEU A C 1
ATOM 2533 O O . LEU A 1 321 ? 7.635 -12.702 6.795 1.00 95.88 321 LEU A O 1
ATOM 2537 N N . ARG A 1 322 ? 7.088 -11.236 8.416 1.00 94.38 322 ARG A N 1
ATOM 2538 C CA . ARG A 1 322 ? 7.172 -10.016 7.590 1.00 94.38 322 ARG A CA 1
ATOM 2539 C C . ARG A 1 322 ? 8.410 -9.949 6.680 1.00 94.38 322 ARG A C 1
ATOM 2541 O O . ARG A 1 322 ? 8.224 -9.679 5.493 1.00 94.38 322 ARG A O 1
ATOM 2548 N N . PRO A 1 323 ? 9.649 -10.212 7.152 1.00 91.06 323 PRO A N 1
ATOM 2549 C CA . PRO A 1 323 ? 10.846 -10.080 6.312 1.00 91.06 323 PRO A CA 1
ATOM 2550 C C . PRO A 1 323 ? 10.924 -11.104 5.168 1.00 91.06 323 PRO A C 1
ATOM 2552 O O . PRO A 1 323 ? 11.717 -10.934 4.237 1.00 91.06 323 PRO A O 1
ATOM 2555 N N . ASN A 1 324 ? 10.132 -12.177 5.252 1.00 92.75 324 ASN A N 1
ATOM 2556 C CA . ASN A 1 324 ? 10.192 -13.330 4.358 1.00 92.75 324 ASN A CA 1
ATOM 2557 C C . ASN A 1 324 ? 9.086 -13.297 3.296 1.00 92.75 324 ASN A C 1
ATOM 2559 O O . ASN A 1 324 ? 9.301 -13.774 2.177 1.00 92.75 324 ASN A O 1
ATOM 2563 N N . LEU A 1 325 ? 7.948 -12.661 3.601 1.00 93.56 325 LEU A N 1
ATOM 2564 C CA . LEU A 1 325 ? 6.881 -12.393 2.636 1.00 93.56 325 LEU A CA 1
ATOM 2565 C C . LEU A 1 325 ? 7.441 -11.629 1.427 1.00 93.56 325 LEU A C 1
ATOM 2567 O O . LEU A 1 325 ? 8.061 -10.575 1.583 1.00 93.56 325 LEU A O 1
ATOM 2571 N N . LEU A 1 326 ? 7.220 -12.172 0.222 1.00 90.69 326 LEU A N 1
ATOM 2572 C CA . LEU A 1 326 ? 7.724 -11.667 -1.070 1.00 90.69 326 LEU A CA 1
ATOM 2573 C C . LEU A 1 326 ? 9.251 -11.692 -1.259 1.00 90.69 326 LEU A C 1
ATOM 2575 O O . LEU A 1 326 ? 9.737 -11.244 -2.298 1.00 90.69 326 LEU A O 1
ATOM 2579 N N . ARG A 1 327 ? 10.025 -12.212 -0.298 1.00 83.00 327 ARG A N 1
ATOM 2580 C CA . ARG A 1 327 ? 11.488 -12.271 -0.401 1.00 83.00 327 ARG A CA 1
ATOM 2581 C C . ARG A 1 327 ? 11.967 -13.635 -0.874 1.00 83.00 327 ARG A C 1
ATOM 2583 O O . ARG A 1 327 ? 12.459 -13.743 -1.990 1.00 83.00 327 ARG A O 1
ATOM 2590 N N . TYR A 1 328 ? 11.820 -14.679 -0.063 1.00 74.94 328 TYR A N 1
ATOM 2591 C CA . TYR A 1 328 ? 12.391 -15.992 -0.388 1.00 74.94 328 TYR A CA 1
ATOM 2592 C C . TYR A 1 328 ? 11.727 -16.728 -1.553 1.00 74.94 328 TYR A C 1
ATOM 2594 O O . TYR A 1 328 ? 12.475 -17.275 -2.365 1.00 74.94 328 TYR A O 1
ATOM 2602 N N . PRO A 1 329 ? 10.388 -16.707 -1.700 1.00 67.94 329 PRO A N 1
ATOM 2603 C CA . PRO A 1 329 ? 9.733 -17.407 -2.806 1.00 67.94 329 PRO A CA 1
ATOM 2604 C C . PRO A 1 329 ? 10.082 -16.842 -4.189 1.00 67.94 329 PRO A C 1
ATOM 2606 O O . PRO A 1 329 ? 9.874 -17.504 -5.200 1.00 67.94 329 PRO A O 1
ATOM 2609 N N . LEU A 1 330 ? 10.579 -15.599 -4.246 1.00 79.19 330 LEU A N 1
ATOM 2610 C CA . LEU A 1 330 ? 10.823 -14.866 -5.493 1.00 79.19 330 LEU A CA 1
ATOM 2611 C C . LEU A 1 330 ? 12.312 -14.592 -5.733 1.00 79.19 330 LEU A C 1
ATOM 2613 O O . LEU A 1 330 ? 12.788 -14.609 -6.868 1.00 79.19 330 LEU A O 1
ATOM 2617 N N . PHE A 1 331 ? 13.067 -14.378 -4.657 1.00 78.25 331 PHE A N 1
ATOM 2618 C CA . PHE A 1 331 ? 14.475 -14.011 -4.675 1.00 78.25 331 PHE A CA 1
ATOM 2619 C C . PHE A 1 331 ? 15.235 -14.973 -3.763 1.00 78.25 331 PHE A C 1
ATOM 2621 O O . PHE A 1 331 ? 15.650 -14.624 -2.653 1.00 78.25 331 PHE A O 1
ATOM 2628 N N . ALA A 1 332 ? 15.390 -16.220 -4.221 1.00 67.38 332 ALA A N 1
ATOM 2629 C CA . ALA A 1 332 ? 16.212 -17.206 -3.528 1.00 67.38 332 ALA A CA 1
ATOM 2630 C C . ALA A 1 332 ? 17.572 -16.584 -3.186 1.00 67.38 332 ALA A C 1
ATOM 2632 O O . ALA A 1 332 ? 18.170 -15.891 -4.020 1.00 67.38 332 ALA A O 1
ATOM 2633 N N . ARG A 1 333 ? 18.067 -16.824 -1.961 1.00 58.62 333 ARG A N 1
ATOM 2634 C CA . ARG A 1 333 ? 19.418 -16.385 -1.595 1.00 58.62 333 ARG A CA 1
ATOM 2635 C C . ARG A 1 333 ? 20.371 -16.896 -2.676 1.00 58.62 333 ARG A C 1
ATOM 2637 O O . ARG A 1 333 ? 20.251 -18.071 -3.049 1.00 58.62 333 ARG A O 1
ATOM 2644 N N . PRO A 1 334 ? 21.323 -16.076 -3.158 1.00 55.34 334 PRO A N 1
ATOM 2645 C CA . PRO A 1 334 ? 22.466 -16.626 -3.857 1.00 55.34 334 PRO A CA 1
ATOM 2646 C C . PRO A 1 334 ? 22.966 -17.747 -2.959 1.00 55.34 334 PRO A C 1
ATOM 2648 O O . PRO A 1 334 ? 23.260 -17.510 -1.784 1.00 55.34 334 PRO A O 1
ATOM 2651 N N . ARG A 1 335 ? 22.958 -18.991 -3.451 1.00 52.47 335 ARG A N 1
ATOM 2652 C CA . ARG A 1 335 ? 23.687 -20.051 -2.768 1.00 52.47 335 ARG A CA 1
ATOM 2653 C C . ARG A 1 335 ? 25.102 -19.514 -2.750 1.00 52.47 335 ARG A C 1
ATOM 2655 O O . ARG A 1 335 ? 25.754 -19.535 -3.793 1.00 52.47 335 ARG A 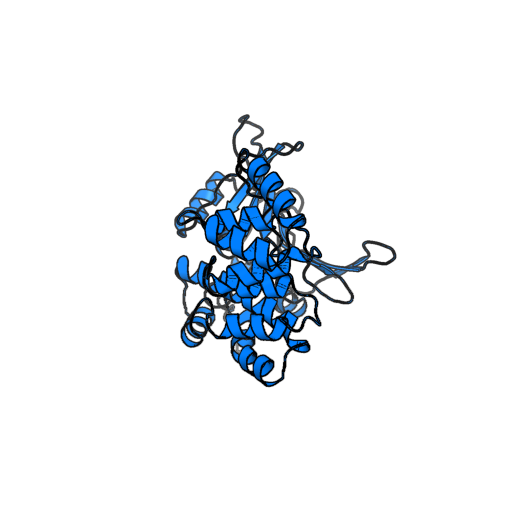O 1
ATOM 2662 N N . HIS A 1 336 ? 25.539 -18.960 -1.619 1.00 48.97 336 HIS A N 1
ATOM 2663 C CA . HIS A 1 336 ? 26.948 -18.757 -1.379 1.00 48.97 336 HIS A CA 1
ATOM 2664 C C . HIS A 1 336 ? 27.506 -20.155 -1.563 1.00 48.97 336 HIS A C 1
ATOM 2666 O O . HIS A 1 336 ? 27.332 -21.029 -0.714 1.00 48.97 336 HIS A O 1
ATOM 2672 N N . ARG A 1 337 ? 28.069 -20.410 -2.748 1.00 48.19 337 ARG A N 1
ATOM 2673 C CA . ARG A 1 337 ? 29.007 -21.494 -2.919 1.00 48.19 337 ARG A CA 1
ATOM 2674 C C . ARG A 1 337 ? 30.083 -21.090 -1.935 1.00 48.19 337 ARG A C 1
ATOM 2676 O O . ARG A 1 337 ? 30.887 -20.215 -2.234 1.00 48.19 337 ARG A O 1
ATOM 2683 N N . LEU A 1 338 ? 29.998 -21.633 -0.722 1.00 48.56 338 LEU A N 1
ATOM 2684 C CA . LEU A 1 338 ? 31.127 -21.766 0.167 1.00 48.56 338 LEU A CA 1
ATOM 2685 C C . LEU A 1 338 ? 32.134 -22.504 -0.700 1.00 48.56 338 LEU A C 1
ATOM 2687 O O . LEU A 1 338 ? 32.091 -23.728 -0.823 1.00 48.56 338 LEU A O 1
ATOM 2691 N N . HIS A 1 339 ? 32.944 -21.737 -1.427 1.00 48.31 339 HIS A N 1
ATOM 2692 C CA . HIS A 1 339 ? 34.163 -22.232 -2.002 1.00 48.31 339 HIS A CA 1
ATOM 2693 C C . HIS A 1 339 ? 34.909 -22.729 -0.778 1.00 48.31 339 HIS A C 1
ATOM 2695 O O . HIS A 1 339 ? 35.468 -21.942 -0.019 1.00 48.31 339 HIS A O 1
ATOM 2701 N N . LYS A 1 340 ? 34.819 -24.042 -0.531 1.00 48.56 340 LYS A N 1
ATOM 2702 C CA . LYS A 1 340 ? 35.811 -24.748 0.256 1.00 48.56 340 LYS A CA 1
ATOM 2703 C C . LYS A 1 340 ? 37.121 -24.341 -0.392 1.00 48.56 340 LYS A C 1
ATOM 2705 O O . LYS A 1 340 ? 37.422 -24.800 -1.495 1.00 48.56 340 LYS A O 1
ATOM 2710 N N . ALA A 1 341 ? 37.826 -23.414 0.245 1.00 48.66 341 ALA A N 1
ATOM 2711 C CA . ALA A 1 341 ? 39.233 -23.226 0.013 1.00 48.66 341 ALA A CA 1
ATOM 2712 C C . ALA A 1 341 ? 39.835 -24.608 0.269 1.00 48.66 341 ALA A C 1
ATOM 2714 O O . ALA A 1 341 ? 39.941 -25.054 1.409 1.00 48.66 341 ALA A O 1
ATOM 2715 N N . ARG A 1 342 ? 40.081 -25.353 -0.811 1.00 51.19 342 ARG A N 1
ATOM 2716 C CA . ARG A 1 342 ? 41.009 -26.470 -0.780 1.00 51.19 342 ARG A CA 1
ATOM 2717 C C . ARG A 1 342 ? 42.356 -25.807 -0.549 1.00 51.19 342 ARG A C 1
ATOM 2719 O O . ARG A 1 342 ? 42.963 -25.305 -1.488 1.00 51.19 342 ARG A O 1
ATOM 2726 N N . THR A 1 343 ? 42.732 -25.702 0.719 1.00 59.34 343 THR A N 1
ATOM 2727 C CA . THR A 1 343 ? 44.123 -25.569 1.124 1.00 59.34 343 THR A CA 1
ATOM 2728 C C . THR A 1 343 ? 44.871 -26.730 0.478 1.00 59.34 343 THR A C 1
ATOM 2730 O O . THR A 1 343 ? 44.563 -27.893 0.750 1.00 59.34 343 THR A O 1
ATOM 2733 N N . HIS A 1 344 ? 45.741 -26.388 -0.467 1.00 60.19 344 HIS A N 1
ATOM 2734 C CA . HIS A 1 344 ? 46.781 -27.263 -0.987 1.00 60.19 344 HIS A CA 1
ATOM 2735 C C . HIS A 1 344 ? 48.041 -27.070 -0.159 1.00 60.19 344 HIS A C 1
ATOM 2737 O O . HIS A 1 344 ? 48.286 -25.905 0.239 1.00 60.19 344 HIS A O 1
#

Radius of gyration: 21.82 Å; chains: 1; bounding box: 77×50×58 Å

Sequence (344 aa):
MTDLRFFADLVTTGTALGLDHTSTVAEVEAVLGPSQTWRLSRTQLRRTLHTGLVEFAWDWPDPEPLGLSARAGNLFTARGRVGEALTAHYGRFRRKPPTFTELRVAVAARGFTLVPDNSITPDNFRYAYEPTIGTSVTISADPEVPGEYGRIWSITGTTHRTDLTYHHPPGRQQGFADRARFLKSQSPGQIRTWLHRHDPSTDRTTWWRQLIAPFPRDHPLRPLLLAEALNRKVNPPGVDAVNLILALPPEDPALPTAVRAWLDNPPAALPEAERLAHGPSLTPDEIRLSRRLRDQIHVLTGANPRLPHDLAAALDPWKALRPNLLRYPLFARPRHRLHKARTH

Organism: NCBI:txid155976

Foldseek 3Di:
DLQLVQLLLCQLQVDRLLDWLLDDQVLCCVQQNHWDWDDPDPPWIKIWRDQLFKIWIATPPVGRTPFIKGFLQSLQVVVQRGGPNNCVRRNGDDSHADFPVSNQVSNVVQVWGWAWDLDADPQQWTWIHTPLQQKIWIFHADPVDPPDTTGTRMITRDPVPPQLPPDDDPPCLVVLVVVLVVLVPDDLVVNLVVCVVPQDPPPNLNVLSSNLRVADLQRPVNLSSLVVCLVVVSDAQLPSLLSNLSSDDLQDPCNQVSLVSNLVTPNDDLVVLVCQLAPQADRSVSSSSLSRLLSSLSSVVVSLVSYDPVSNVSSVSSVVSNSRRSNCNPNPPPPPPPPPPPPD

pLDDT: mean 87.97, std 12.59, range [42.25, 98.44]